Protein AF-A0AAW9AR99-F1 (afdb_monomer)

Solvent-accessible surface area (backbone atoms only — not comparable to full-atom values): 15671 Å² total; per-residue (Å²): 136,77,63,41,46,36,39,40,38,34,61,53,93,66,28,37,39,38,30,36,43,38,35,28,62,85,62,73,34,47,77,53,33,32,24,46,31,40,33,37,58,75,54,98,53,32,35,39,38,37,35,43,69,58,76,42,92,68,58,29,95,82,70,51,66,61,65,88,49,42,60,57,55,51,84,80,48,82,61,69,51,81,47,88,72,93,52,72,46,46,49,43,29,47,28,42,28,25,47,48,64,45,44,90,92,55,50,78,85,60,44,27,41,24,38,34,39,31,49,29,60,49,87,64,44,72,65,87,74,69,64,64,48,39,31,38,50,79,44,66,49,81,52,97,61,33,38,41,33,36,25,35,54,53,80,48,70,69,50,49,51,51,52,57,69,51,64,94,54,62,62,55,50,63,52,45,65,45,76,46,67,49,97,88,62,54,62,41,55,46,80,67,64,60,39,71,70,56,37,52,50,51,47,48,52,52,51,35,23,38,75,70,69,43,70,53,70,68,56,49,51,56,40,56,78,44,44,94,82,42,82,88,81,82,52,65,69,60,36,52,49,43,32,51,44,47,70,78,38,70,66,64,62,46,52,65,71,23,45,62,54,63,67,56,50,47,52,53,53,54,53,51,51,53,52,53,50,65,76,75,107

Sequence (281 aa):
MTPKLELVIRKIHSNLVITGVMVTDSFKAGDFMGFQLIGNKLDEDTIAVFIDKQEIEIRDPYNQQFKDQCLSELPMNDIWRKFESTESKEFGGVAIGRDNLLFADESPEQVSRTAIISVIDLNELTFDFEHHCAFRSVAVEEVENMYVFILKKDTSDETLELLGTLMGDSIKSFYSKPFWTRDNGEKYRLKTVNHREIDALYKLQISEIAQFGELTKETEEAVTAKSRWLKLNKDESYRAFLSDMMKRCPFYLDAFDRILTPEESKLIDEHTKAIIEEMHG

Structure (mmCIF, N/CA/C/O backbone):
data_AF-A0AAW9AR99-F1
#
_entry.id   AF-A0AAW9AR99-F1
#
loop_
_atom_site.group_PDB
_atom_site.id
_atom_site.type_symbol
_atom_site.label_atom_id
_atom_site.label_alt_id
_atom_site.label_comp_id
_atom_site.label_asym_id
_atom_site.label_entity_id
_atom_site.label_seq_id
_atom_site.pdbx_PDB_ins_code
_atom_site.Cartn_x
_atom_site.Cartn_y
_atom_site.Cartn_z
_atom_site.occupancy
_atom_site.B_iso_or_equiv
_atom_site.auth_seq_id
_atom_site.auth_comp_id
_atom_site.auth_asym_id
_atom_site.auth_atom_id
_atom_site.pdbx_PDB_model_num
ATOM 1 N N . MET A 1 1 ? -14.642 15.009 -1.355 1.00 79.50 1 MET A N 1
ATOM 2 C CA . MET A 1 1 ? -14.311 13.576 -1.224 1.00 79.50 1 MET A CA 1
ATOM 3 C C . MET A 1 1 ? -14.843 13.122 0.123 1.00 79.50 1 MET A C 1
ATOM 5 O O . MET A 1 1 ? -14.970 13.960 1.007 1.00 79.50 1 MET A O 1
ATOM 9 N N . THR A 1 2 ? -15.221 11.857 0.275 1.00 83.81 2 THR A N 1
ATOM 10 C CA . THR A 1 2 ? -15.556 11.308 1.598 1.00 83.81 2 THR A CA 1
ATOM 11 C C . THR A 1 2 ? -14.360 10.484 2.055 1.00 83.81 2 THR A C 1
ATOM 13 O O . THR A 1 2 ? -13.981 9.579 1.312 1.00 83.81 2 THR A O 1
ATOM 16 N N . PRO A 1 3 ? -13.751 10.778 3.221 1.00 91.88 3 PRO A N 1
ATOM 17 C CA . PRO A 1 3 ? -12.617 10.008 3.698 1.00 91.88 3 PRO A CA 1
ATOM 18 C C . PRO A 1 3 ? -12.926 8.515 3.746 1.00 91.88 3 PRO A C 1
ATOM 20 O O . PRO A 1 3 ? -14.044 8.091 4.052 1.00 91.88 3 PRO A O 1
ATOM 23 N N . LYS A 1 4 ? -11.921 7.707 3.441 1.00 94.81 4 LYS A N 1
ATOM 24 C CA . LYS A 1 4 ? -12.083 6.277 3.233 1.00 94.81 4 LYS A CA 1
ATOM 25 C C . LYS A 1 4 ? -10.945 5.514 3.873 1.00 94.81 4 LYS A C 1
ATOM 27 O O . LYS A 1 4 ? -9.797 5.944 3.801 1.00 94.81 4 LYS A O 1
ATOM 32 N N . LEU A 1 5 ? -11.261 4.357 4.436 1.00 95.75 5 LEU A N 1
ATOM 33 C CA . LEU A 1 5 ? -10.271 3.445 4.980 1.00 95.75 5 LEU A CA 1
ATOM 34 C C . LEU A 1 5 ? -10.570 2.026 4.515 1.00 95.75 5 LEU A C 1
ATOM 36 O O . LEU A 1 5 ? -11.684 1.518 4.652 1.00 95.75 5 LEU A O 1
ATOM 40 N N . GLU A 1 6 ? -9.554 1.376 3.975 1.00 95.38 6 GLU A N 1
ATOM 41 C CA . GLU A 1 6 ? -9.612 -0.028 3.604 1.00 95.38 6 GLU A CA 1
ATOM 42 C C . GLU A 1 6 ? -8.426 -0.760 4.210 1.00 95.38 6 GLU A C 1
ATOM 44 O O . GLU A 1 6 ? -7.288 -0.301 4.094 1.00 95.38 6 GLU A O 1
ATOM 49 N N . LEU A 1 7 ? -8.695 -1.897 4.845 1.00 94.44 7 LEU A N 1
ATOM 50 C CA . LEU A 1 7 ? -7.708 -2.674 5.581 1.00 94.44 7 LEU A CA 1
ATOM 51 C C . LEU A 1 7 ? -7.671 -4.112 5.078 1.00 94.44 7 LEU A C 1
ATOM 53 O O . LEU A 1 7 ? -8.703 -4.715 4.789 1.00 94.44 7 LEU A O 1
ATOM 57 N N . VAL A 1 8 ? -6.478 -4.685 5.068 1.00 92.06 8 VAL A N 1
ATOM 58 C CA . VAL A 1 8 ? -6.245 -6.122 5.016 1.00 92.06 8 VAL A CA 1
ATOM 59 C C . VAL A 1 8 ? -5.535 -6.507 6.304 1.00 92.06 8 VAL A C 1
ATOM 61 O O . VAL A 1 8 ? -4.528 -5.918 6.691 1.00 92.06 8 VAL A O 1
ATOM 64 N N . ILE A 1 9 ? -6.091 -7.494 6.989 1.00 91.00 9 ILE A N 1
ATOM 65 C CA . ILE A 1 9 ? -5.602 -7.990 8.266 1.00 91.00 9 ILE A CA 1
ATOM 66 C C . ILE A 1 9 ? -5.139 -9.425 8.064 1.00 91.00 9 ILE A C 1
ATOM 68 O O . ILE A 1 9 ? -5.853 -10.232 7.462 1.00 91.00 9 ILE A O 1
ATOM 72 N N . ARG A 1 10 ? -3.959 -9.761 8.588 1.00 88.62 10 ARG A N 1
ATOM 73 C CA . ARG A 1 10 ? -3.450 -11.133 8.584 1.00 88.62 10 ARG A CA 1
ATOM 74 C C . ARG A 1 10 ? -2.745 -11.481 9.882 1.00 88.62 10 ARG A C 1
ATOM 76 O O . ARG A 1 10 ? -1.933 -10.708 10.384 1.00 88.62 10 ARG A O 1
ATOM 83 N N . LYS A 1 11 ? -2.953 -12.707 10.354 1.00 88.56 11 LYS A N 1
ATOM 84 C CA . LYS A 1 11 ? -2.129 -13.292 11.416 1.00 88.56 11 LYS A CA 1
ATOM 85 C C . LYS A 1 11 ? -0.817 -13.849 10.864 1.00 88.56 11 LYS A C 1
ATOM 87 O O . LYS A 1 11 ? -0.813 -14.691 9.963 1.00 88.56 11 LYS A O 1
ATOM 92 N N . ILE A 1 12 ? 0.300 -13.418 11.434 1.00 85.88 12 ILE A N 1
ATOM 93 C CA . ILE A 1 12 ? 1.645 -13.904 11.126 1.00 85.88 12 ILE A CA 1
ATOM 94 C C . ILE A 1 12 ? 2.351 -14.215 12.446 1.00 85.88 12 ILE A C 1
ATOM 96 O O . ILE A 1 12 ? 2.661 -13.309 13.212 1.00 85.88 1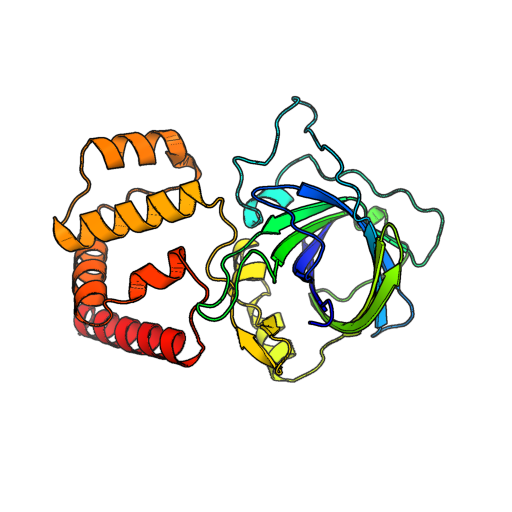2 ILE A O 1
ATOM 100 N N . HIS A 1 13 ? 2.648 -15.493 12.694 1.00 86.00 13 HIS A N 1
ATOM 101 C CA . HIS A 1 13 ? 3.210 -15.956 13.970 1.00 86.00 13 HIS A CA 1
ATOM 102 C C . HIS A 1 13 ? 2.360 -15.479 15.164 1.00 86.00 13 HIS A C 1
ATOM 104 O O . HIS A 1 13 ? 1.168 -15.775 15.210 1.00 86.00 13 HIS A O 1
ATOM 110 N N . SER A 1 14 ? 2.959 -14.752 16.110 1.00 87.69 14 SER A N 1
ATOM 111 C CA . SER A 1 14 ? 2.302 -14.152 17.274 1.00 87.69 14 SER A CA 1
ATOM 112 C C . SER A 1 14 ? 1.723 -12.764 17.003 1.00 87.69 14 SER A C 1
ATOM 114 O O . SER A 1 14 ? 1.307 -12.110 17.946 1.00 87.69 14 SER A O 1
ATOM 116 N N . ASN A 1 15 ? 1.704 -12.294 15.754 1.00 89.25 15 ASN A N 1
ATOM 117 C CA . ASN A 1 15 ? 1.328 -10.923 15.428 1.00 89.25 15 ASN A CA 1
ATOM 118 C C . ASN A 1 15 ? 0.106 -10.873 14.506 1.00 89.25 15 ASN A C 1
ATOM 120 O O . ASN A 1 15 ? -0.056 -11.697 13.602 1.00 89.25 15 ASN A O 1
ATOM 124 N N . LEU A 1 16 ? -0.722 -9.854 14.691 1.00 90.50 16 LEU A N 1
ATOM 125 C CA . LEU A 1 16 ? -1.703 -9.387 13.727 1.00 90.50 16 LEU A CA 1
ATOM 126 C C . LEU A 1 16 ? -1.079 -8.233 12.938 1.00 90.50 16 LEU A C 1
ATOM 128 O O . LEU A 1 16 ? -0.750 -7.194 13.505 1.00 90.50 16 LEU A O 1
ATOM 132 N N . VAL A 1 17 ? -0.903 -8.413 11.634 1.00 91.06 17 VAL A N 1
ATOM 133 C CA . VAL A 1 17 ? -0.422 -7.361 10.736 1.00 91.06 17 VAL A CA 1
ATOM 134 C C . VAL A 1 17 ? -1.620 -6.743 10.035 1.00 91.06 17 VAL A C 1
ATOM 136 O O . VAL A 1 17 ? -2.382 -7.444 9.366 1.00 91.06 17 VAL A O 1
ATOM 139 N N . ILE A 1 18 ? -1.763 -5.431 10.182 1.00 92.38 18 ILE A N 1
ATOM 140 C CA . ILE A 1 18 ? -2.768 -4.618 9.508 1.00 92.38 18 ILE A CA 1
ATOM 141 C C . ILE A 1 18 ? -2.052 -3.802 8.441 1.00 92.38 18 ILE A C 1
ATOM 143 O O . ILE A 1 18 ? -1.142 -3.030 8.741 1.00 92.38 18 ILE A O 1
ATOM 147 N N . THR A 1 19 ? -2.470 -3.968 7.195 1.00 92.44 19 THR A N 1
ATOM 148 C CA . THR A 1 19 ? -2.057 -3.128 6.072 1.00 92.44 19 THR A CA 1
ATOM 149 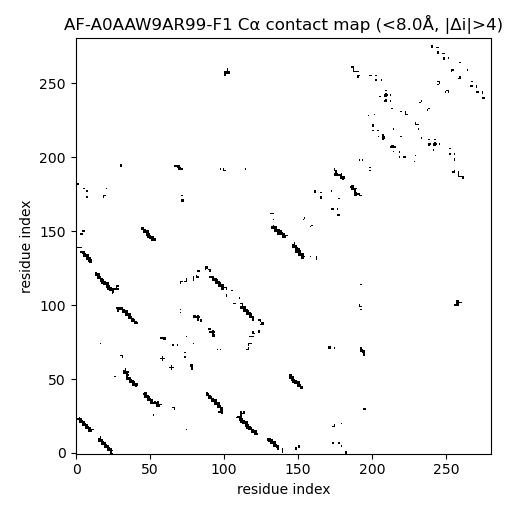C C . THR A 1 19 ? -3.281 -2.431 5.515 1.00 92.44 19 THR A C 1
ATOM 151 O O . THR A 1 19 ? -4.391 -2.954 5.597 1.00 92.44 19 THR A O 1
ATOM 154 N N . GLY A 1 20 ? -3.126 -1.243 4.951 1.00 92.75 20 GLY A N 1
ATOM 155 C CA . GLY A 1 20 ? -4.286 -0.549 4.416 1.00 92.75 20 GLY A CA 1
ATOM 156 C C . GLY A 1 20 ? -3.965 0.691 3.619 1.00 92.75 20 GLY A C 1
ATOM 157 O O . GLY A 1 20 ? -2.807 1.093 3.484 1.00 92.75 20 GLY A O 1
ATOM 158 N N . VAL A 1 21 ? -5.030 1.302 3.115 1.00 93.81 21 VAL A N 1
ATOM 159 C CA . VAL A 1 21 ? -4.993 2.608 2.468 1.00 93.81 21 VAL A CA 1
ATOM 160 C C . VAL A 1 21 ? -6.068 3.483 3.082 1.00 93.81 21 VAL A C 1
ATOM 162 O O . VAL A 1 21 ? -7.248 3.127 3.088 1.00 93.81 21 VAL A O 1
ATOM 165 N N . MET A 1 22 ? -5.639 4.635 3.582 1.00 94.19 22 MET A N 1
ATOM 166 C CA . MET A 1 22 ? -6.507 5.715 4.009 1.00 94.19 22 MET A CA 1
ATOM 167 C C . MET A 1 22 ? -6.480 6.815 2.951 1.00 94.19 22 MET A C 1
ATOM 169 O O . MET A 1 22 ? -5.410 7.265 2.540 1.00 94.19 22 MET A O 1
ATOM 173 N N . VAL A 1 23 ? -7.653 7.238 2.498 1.00 93.62 23 VAL A N 1
ATOM 174 C CA . VAL A 1 23 ? -7.812 8.324 1.532 1.00 93.62 23 VAL A CA 1
ATOM 175 C C . VAL A 1 23 ? -8.549 9.457 2.222 1.00 93.62 23 VAL A C 1
ATOM 177 O O . VAL A 1 23 ? -9.639 9.237 2.742 1.00 93.62 23 VAL A O 1
ATOM 180 N N . THR A 1 24 ? -7.958 10.646 2.270 1.00 91.38 24 THR A N 1
ATOM 181 C CA . THR A 1 24 ? -8.556 11.817 2.929 1.00 91.38 24 THR A CA 1
ATOM 182 C C . THR A 1 24 ? -8.242 13.092 2.151 1.00 91.38 24 THR A C 1
ATOM 184 O O . THR A 1 24 ? -7.360 13.095 1.292 1.00 91.38 24 THR A O 1
ATOM 187 N N . ASP A 1 25 ? -8.935 14.183 2.460 1.00 85.00 25 ASP A N 1
ATOM 188 C CA . ASP A 1 25 ? -8.649 15.524 1.941 1.00 85.00 25 ASP A CA 1
ATOM 189 C C . ASP A 1 25 ? -7.885 16.415 2.942 1.00 85.00 25 ASP A C 1
ATOM 191 O O . ASP A 1 25 ? -7.230 17.374 2.525 1.00 85.00 25 ASP A O 1
ATOM 195 N N . SER A 1 26 ? -7.908 16.096 4.243 1.00 78.88 26 SER A N 1
ATOM 196 C CA . SER A 1 26 ? -7.313 16.939 5.295 1.00 78.88 26 SER A CA 1
ATOM 197 C C . SER A 1 26 ? -6.110 16.331 6.032 1.00 78.88 26 SER A C 1
ATOM 199 O O . SER A 1 26 ? -5.324 17.078 6.617 1.00 78.88 26 SER A O 1
ATOM 201 N N . PHE A 1 27 ? -5.905 15.010 5.984 1.00 83.69 27 PHE A N 1
ATOM 202 C CA . PHE A 1 27 ? -4.787 14.331 6.650 1.00 83.69 27 PHE A CA 1
ATOM 203 C C . PHE A 1 27 ? -3.732 13.892 5.635 1.00 83.69 27 PHE A C 1
ATOM 205 O O . PHE A 1 27 ? -4.037 13.138 4.716 1.00 83.69 27 PHE A O 1
ATOM 212 N N . LYS A 1 28 ? -2.484 14.347 5.806 1.00 82.25 28 LYS A N 1
ATOM 213 C CA . LYS A 1 28 ? -1.360 14.015 4.916 1.00 82.25 28 LYS A CA 1
ATOM 214 C C . LYS A 1 28 ? -0.212 13.445 5.732 1.00 82.25 28 LYS A C 1
ATOM 216 O O . LYS A 1 28 ? 0.360 14.162 6.549 1.00 82.25 28 LYS A O 1
ATOM 221 N N . ALA A 1 29 ? 0.130 12.181 5.497 1.00 75.56 29 ALA A N 1
ATOM 222 C CA . ALA A 1 29 ? 1.223 11.524 6.211 1.00 75.56 29 ALA A CA 1
ATOM 223 C C . ALA A 1 29 ? 2.613 11.964 5.716 1.00 75.56 29 ALA A C 1
ATOM 225 O O . ALA A 1 29 ? 3.614 11.689 6.374 1.00 75.56 29 ALA A O 1
ATOM 226 N N . GLY A 1 30 ? 2.702 12.611 4.547 1.00 79.12 30 GLY A N 1
ATOM 227 C CA . GLY A 1 30 ? 3.978 12.942 3.920 1.00 79.12 30 GLY A CA 1
ATOM 228 C C . GLY A 1 30 ? 4.821 11.693 3.653 1.00 79.12 30 GLY A C 1
ATOM 229 O O . GLY A 1 30 ? 4.300 10.610 3.387 1.00 79.12 30 GLY A O 1
ATOM 230 N N . ASP A 1 31 ? 6.143 11.826 3.744 1.00 68.50 31 ASP A N 1
ATOM 231 C CA . ASP A 1 31 ? 7.062 10.703 3.518 1.00 68.50 31 ASP A CA 1
ATOM 232 C C . ASP A 1 31 ? 7.096 9.696 4.682 1.00 68.50 31 ASP A C 1
ATOM 234 O O . ASP A 1 31 ? 7.604 8.580 4.514 1.00 68.50 31 ASP A O 1
ATOM 238 N N . PHE A 1 32 ? 6.559 10.063 5.851 1.00 79.56 32 PHE A N 1
ATOM 239 C CA . PHE A 1 32 ? 6.416 9.197 7.019 1.00 79.56 32 PHE A CA 1
ATOM 240 C C . PHE A 1 32 ? 5.652 9.912 8.144 1.00 79.56 32 PHE A C 1
ATOM 242 O O . PHE A 1 32 ? 6.006 11.037 8.489 1.00 79.56 32 PHE A O 1
ATOM 249 N N . MET A 1 33 ? 4.710 9.216 8.785 1.00 82.00 33 MET A N 1
ATOM 250 C CA . MET A 1 33 ? 4.041 9.691 10.000 1.00 82.00 33 MET A CA 1
ATOM 251 C C . MET A 1 33 ? 3.602 8.519 10.880 1.00 82.00 33 MET A C 1
ATOM 253 O O . MET A 1 33 ? 2.988 7.573 10.388 1.00 82.00 33 MET A O 1
ATOM 257 N N . GLY A 1 34 ? 3.894 8.573 12.179 1.00 88.06 34 GLY A N 1
ATOM 258 C CA . GLY A 1 34 ? 3.274 7.681 13.158 1.00 88.06 34 GLY A CA 1
ATOM 259 C C . GLY A 1 34 ? 1.980 8.294 13.683 1.00 88.06 34 GLY A C 1
ATOM 260 O O . GLY A 1 34 ? 1.933 9.496 13.917 1.00 88.06 34 GLY A O 1
ATOM 261 N N . PHE A 1 35 ? 0.942 7.495 13.899 1.00 90.44 35 PHE A N 1
ATOM 262 C CA . PHE A 1 35 ? -0.304 7.945 14.531 1.00 90.44 35 PHE A CA 1
ATOM 263 C C . PHE A 1 35 ? -0.970 6.804 15.293 1.00 90.44 35 PHE A C 1
ATOM 265 O O . PHE A 1 35 ? -0.752 5.620 15.015 1.00 90.44 35 PHE A O 1
ATOM 272 N N . GLN A 1 36 ? -1.787 7.157 16.279 1.00 91.56 36 GLN A N 1
ATOM 273 C CA . GLN A 1 36 ? -2.521 6.163 17.047 1.00 91.56 36 GLN A CA 1
ATOM 274 C C . GLN A 1 36 ? -3.642 5.570 16.183 1.00 91.56 36 GLN A C 1
ATOM 276 O O . GLN A 1 36 ? -4.452 6.299 15.606 1.00 91.56 36 GLN A O 1
ATOM 281 N N . LEU A 1 37 ? -3.697 4.238 16.126 1.00 93.00 37 LEU A N 1
ATOM 282 C CA . LEU A 1 37 ? -4.799 3.486 15.539 1.00 93.00 37 LEU A CA 1
ATOM 283 C C . LEU A 1 37 ? -5.411 2.621 16.633 1.00 93.00 37 LEU A C 1
ATOM 285 O O . LEU A 1 37 ? -4.731 1.786 17.228 1.00 93.00 37 LEU A O 1
ATOM 289 N N . ILE A 1 38 ? -6.697 2.815 16.891 1.00 93.56 38 ILE A N 1
ATOM 290 C CA . ILE A 1 38 ? -7.468 1.996 17.826 1.00 93.56 38 ILE A CA 1
ATOM 291 C C . ILE A 1 38 ? -8.617 1.393 17.040 1.00 93.56 38 ILE A C 1
ATOM 293 O O . ILE A 1 38 ? -9.310 2.084 16.311 1.00 93.56 38 ILE A O 1
ATOM 297 N N . GLY A 1 39 ? -8.814 0.096 17.151 1.00 93.88 39 GLY A N 1
ATOM 298 C CA . GLY A 1 39 ? -9.937 -0.617 16.589 1.00 93.88 39 GLY A CA 1
ATOM 299 C C . GLY A 1 39 ? -10.818 -1.199 17.686 1.00 93.88 39 GLY A C 1
ATOM 300 O O . GLY A 1 39 ? -10.339 -1.569 18.753 1.00 93.88 39 GLY A O 1
ATOM 301 N N . ASN A 1 40 ? -12.112 -1.306 17.415 1.00 94.38 40 ASN A N 1
ATOM 302 C CA . ASN A 1 40 ? -13.083 -1.951 18.286 1.00 94.38 40 ASN A CA 1
ATOM 303 C C . ASN A 1 40 ? -13.920 -2.939 17.468 1.00 94.38 40 ASN A C 1
ATOM 305 O O . ASN A 1 40 ? -14.511 -2.567 16.448 1.00 94.38 40 ASN A O 1
ATOM 309 N N . LYS A 1 41 ? -13.958 -4.205 17.890 1.00 92.94 41 LYS A N 1
ATOM 310 C CA . LYS A 1 41 ? -14.787 -5.229 17.250 1.00 92.94 41 LYS A CA 1
ATOM 311 C C . LYS A 1 41 ? -16.242 -5.058 17.682 1.00 92.94 41 LYS A C 1
ATOM 313 O O . LYS A 1 41 ? -16.600 -5.338 18.826 1.00 92.94 41 LYS A O 1
ATOM 318 N N . LEU A 1 42 ? -17.091 -4.626 16.751 1.00 93.88 42 LEU A N 1
ATOM 319 C CA . LEU A 1 42 ? -18.513 -4.410 17.019 1.00 93.88 42 LEU A CA 1
ATOM 320 C C . LEU A 1 42 ? -19.289 -5.732 16.948 1.00 93.88 42 LEU A C 1
ATOM 322 O O . LEU A 1 42 ? -20.074 -6.035 17.849 1.00 93.88 42 LEU A O 1
ATOM 326 N N . ASP A 1 43 ? -19.011 -6.533 15.918 1.00 92.00 43 ASP A N 1
ATOM 327 C CA . ASP A 1 43 ? -19.545 -7.883 15.702 1.00 92.00 43 ASP A CA 1
ATOM 328 C C . ASP A 1 43 ? -18.550 -8.747 14.890 1.00 92.00 43 ASP A C 1
ATOM 330 O O . ASP A 1 43 ? -17.365 -8.418 14.810 1.00 92.00 43 ASP A O 1
ATOM 334 N N . GLU A 1 44 ? -18.974 -9.901 14.362 1.00 88.00 44 GLU A N 1
ATOM 335 C CA . GLU A 1 44 ? -18.094 -10.802 13.594 1.00 88.00 44 GLU A CA 1
ATOM 336 C C . GLU A 1 44 ? -17.581 -10.178 12.289 1.00 88.00 44 GLU A C 1
ATOM 338 O O . GLU A 1 44 ? -16.428 -10.411 11.922 1.00 88.00 44 GLU A O 1
ATOM 343 N N . ASP A 1 45 ? -18.396 -9.341 11.645 1.00 93.69 45 ASP A N 1
ATOM 344 C CA . ASP A 1 45 ? -18.135 -8.788 10.316 1.00 93.69 45 ASP A CA 1
ATOM 345 C C . ASP A 1 45 ? -17.891 -7.273 10.333 1.00 93.69 45 ASP A C 1
ATOM 347 O O . ASP A 1 45 ? -17.611 -6.684 9.290 1.00 93.69 45 ASP A O 1
ATOM 351 N N . THR A 1 46 ? -17.977 -6.618 11.490 1.00 96.00 46 THR A N 1
ATOM 352 C CA . THR A 1 46 ? -17.911 -5.158 11.599 1.00 96.00 46 THR A CA 1
ATOM 353 C C . THR A 1 46 ? -16.920 -4.715 12.666 1.00 96.00 46 THR A C 1
ATOM 355 O O . THR A 1 46 ? -16.964 -5.153 13.820 1.00 96.00 46 THR A O 1
ATOM 358 N N . ILE A 1 47 ? -16.059 -3.768 12.292 1.00 96.62 47 ILE A N 1
ATOM 359 C CA . ILE A 1 47 ? -15.122 -3.098 13.196 1.00 96.62 47 ILE A CA 1
ATOM 360 C C . ILE A 1 47 ? -15.284 -1.579 13.096 1.00 96.62 47 ILE A C 1
ATOM 362 O O . ILE A 1 47 ? -15.551 -1.040 12.022 1.00 96.62 47 ILE A O 1
ATOM 366 N N . ALA A 1 48 ? -15.103 -0.884 14.214 1.00 96.94 48 ALA A N 1
ATOM 367 C CA . ALA A 1 48 ? -14.850 0.552 14.228 1.00 96.94 48 ALA A CA 1
ATOM 368 C C . ALA A 1 48 ? -13.339 0.775 14.311 1.00 96.94 48 ALA A C 1
ATOM 370 O O . ALA A 1 48 ? -12.674 0.094 15.084 1.00 96.94 48 ALA A O 1
ATOM 371 N N . VAL A 1 49 ? -12.795 1.704 13.532 1.00 96.88 49 VAL A N 1
ATOM 372 C CA . VAL A 1 49 ? -11.380 2.079 13.564 1.00 96.88 49 VAL A CA 1
ATOM 373 C C . VAL A 1 49 ? -11.267 3.583 13.751 1.00 96.88 49 VAL A C 1
ATOM 375 O O . VAL A 1 49 ? -11.768 4.368 12.951 1.00 96.88 49 VAL A O 1
ATOM 378 N N . PHE A 1 50 ? -10.592 3.959 14.822 1.00 95.19 50 PHE A N 1
ATOM 379 C CA . PHE A 1 50 ? -10.296 5.307 15.257 1.00 95.19 50 PHE A CA 1
ATOM 380 C C . PHE A 1 50 ? -8.853 5.621 14.869 1.00 95.19 50 PHE A C 1
ATOM 382 O O . PHE A 1 50 ? -7.933 4.891 15.250 1.00 95.19 50 PHE A O 1
ATOM 389 N N . ILE A 1 51 ? -8.660 6.690 14.103 1.00 93.62 51 ILE A N 1
ATOM 390 C CA . ILE A 1 51 ? -7.339 7.185 13.714 1.00 93.62 51 ILE A CA 1
ATOM 391 C C . ILE A 1 51 ? -7.185 8.595 14.258 1.00 93.62 51 ILE A C 1
ATOM 393 O O . ILE A 1 51 ? -7.910 9.504 13.847 1.00 93.62 51 ILE A O 1
ATOM 397 N N . ASP A 1 52 ? -6.246 8.759 15.182 1.00 91.25 52 ASP A N 1
ATOM 398 C CA . ASP A 1 52 ? -5.862 10.072 15.685 1.00 91.25 52 ASP A CA 1
ATOM 399 C C . ASP A 1 52 ? -5.124 10.843 14.581 1.00 91.25 52 ASP A C 1
ATOM 401 O O . ASP A 1 52 ? -4.237 10.302 13.917 1.00 91.25 52 ASP A O 1
ATOM 405 N N . LYS A 1 53 ? -5.508 12.103 14.358 1.00 87.38 53 LYS A N 1
ATOM 406 C CA . LYS A 1 53 ? -4.836 12.982 13.390 1.00 87.38 53 LYS A CA 1
ATOM 407 C C . LYS A 1 53 ? -3.514 13.521 13.942 1.00 87.38 53 LYS A C 1
ATOM 409 O O . LYS A 1 53 ? -2.722 14.067 13.175 1.00 87.38 53 LYS A O 1
ATOM 414 N N . GLN A 1 54 ? -3.280 13.411 15.250 1.00 87.94 54 GLN A N 1
ATOM 415 C CA . GLN A 1 54 ? -2.049 13.841 15.888 1.00 87.94 54 GLN A CA 1
ATOM 416 C C . GLN A 1 54 ? -0.899 12.891 15.545 1.00 87.94 54 GLN A C 1
ATOM 418 O O . GLN A 1 54 ? -0.907 11.703 15.874 1.00 87.94 54 GLN A O 1
ATOM 423 N N . GLU A 1 55 ? 0.138 13.459 14.935 1.00 87.62 55 GLU A N 1
ATOM 424 C CA . GLU A 1 55 ? 1.385 12.752 14.693 1.00 87.62 55 GLU A CA 1
ATOM 425 C C . GLU A 1 55 ? 2.078 12.389 16.013 1.00 87.62 55 GLU A C 1
ATOM 427 O O . GLU A 1 55 ? 2.225 13.207 16.929 1.00 87.62 55 GLU A O 1
ATOM 432 N N . ILE A 1 56 ? 2.563 11.153 16.072 1.00 86.69 56 ILE A N 1
ATOM 433 C CA . ILE A 1 56 ? 3.441 10.656 17.117 1.00 86.69 56 ILE A CA 1
ATOM 434 C C . ILE A 1 56 ? 4.792 10.281 16.526 1.00 86.69 56 ILE A C 1
ATOM 436 O O . ILE A 1 56 ? 4.914 9.536 15.553 1.00 86.69 56 ILE A O 1
ATOM 440 N N . GLU A 1 57 ? 5.842 10.761 17.177 1.00 84.06 57 GLU A N 1
ATOM 441 C CA . GLU A 1 57 ? 7.190 10.334 16.856 1.00 84.06 57 GLU A CA 1
ATOM 442 C C . GLU A 1 57 ? 7.461 8.958 17.477 1.00 84.06 57 GLU A C 1
ATOM 444 O O . GLU A 1 57 ? 7.247 8.733 18.677 1.00 84.06 57 GLU A O 1
ATOM 449 N N . ILE A 1 58 ? 7.970 8.029 16.667 1.00 78.06 58 ILE A N 1
ATOM 450 C CA . ILE A 1 58 ? 8.368 6.697 17.125 1.00 78.06 58 ILE A CA 1
ATOM 451 C C . ILE A 1 58 ? 9.824 6.447 16.785 1.00 78.06 58 ILE A C 1
ATOM 453 O O . ILE A 1 58 ? 10.287 6.741 15.681 1.00 78.06 58 ILE A O 1
ATOM 457 N N . ARG A 1 59 ? 10.535 5.894 17.764 1.00 78.75 59 ARG A N 1
ATOM 458 C CA . ARG A 1 59 ? 11.953 5.569 17.688 1.00 78.75 59 ARG A CA 1
ATOM 459 C C . ARG A 1 59 ? 12.211 4.215 18.313 1.00 78.75 59 ARG A C 1
ATOM 461 O O . ARG A 1 59 ? 11.564 3.874 19.306 1.00 78.75 59 ARG A O 1
ATOM 468 N N . ASP A 1 60 ? 13.076 3.435 17.681 1.00 75.81 60 ASP A N 1
ATOM 469 C CA . ASP A 1 60 ? 13.378 2.092 18.166 1.00 75.81 60 ASP A CA 1
ATOM 470 C C . ASP A 1 60 ? 14.202 2.207 19.468 1.00 75.81 60 ASP A C 1
ATOM 472 O O . ASP A 1 60 ? 14.617 3.312 19.851 1.00 75.81 60 ASP A O 1
ATOM 476 N N . PRO A 1 61 ? 14.483 1.099 20.176 1.00 76.56 61 PRO A N 1
ATOM 477 C CA . PRO A 1 61 ? 15.346 1.129 21.359 1.00 76.56 61 PRO A CA 1
ATOM 478 C C . PRO A 1 61 ? 16.754 1.710 21.114 1.00 76.56 61 PRO A C 1
ATOM 480 O O . PRO A 1 61 ? 17.458 2.035 22.070 1.00 76.56 61 PRO A O 1
ATOM 483 N N . TYR A 1 62 ? 17.165 1.864 19.851 1.00 80.12 62 TYR A N 1
ATOM 484 C CA . TYR A 1 62 ? 18.438 2.430 19.406 1.00 80.12 62 TYR A CA 1
ATOM 485 C C . TYR A 1 62 ? 18.307 3.858 18.844 1.00 80.12 62 TYR A C 1
ATOM 487 O O . TYR A 1 62 ? 19.261 4.374 18.257 1.00 80.12 62 TYR A O 1
ATOM 495 N N . ASN A 1 63 ? 17.162 4.519 19.051 1.00 75.25 63 ASN A N 1
ATOM 496 C CA . ASN A 1 63 ? 16.861 5.885 18.619 1.00 75.25 63 ASN A CA 1
ATOM 497 C C . ASN A 1 63 ? 16.760 6.089 17.086 1.00 75.25 63 ASN A C 1
ATOM 499 O O . ASN A 1 63 ? 16.788 7.235 16.619 1.00 75.25 63 ASN A O 1
ATOM 503 N N . GLN A 1 64 ? 16.631 5.014 16.302 1.00 74.38 64 GLN A N 1
ATOM 504 C CA . GLN A 1 64 ? 16.474 5.059 14.844 1.00 74.38 64 GLN A CA 1
ATOM 505 C C . GLN A 1 64 ? 15.035 5.409 14.438 1.00 74.38 64 GLN A C 1
ATOM 507 O O . GLN A 1 64 ? 14.076 5.091 15.141 1.00 74.38 64 GLN A O 1
ATOM 512 N N . GLN A 1 65 ? 14.900 6.070 13.284 1.00 74.56 65 GLN A N 1
ATOM 513 C CA . GLN A 1 65 ? 13.629 6.475 12.670 1.00 74.56 65 GLN A CA 1
ATOM 514 C C . GLN A 1 65 ? 13.368 5.668 11.382 1.00 74.56 65 GLN A C 1
ATOM 516 O O . GLN A 1 65 ? 14.305 5.231 10.719 1.00 74.56 65 GLN A O 1
ATOM 521 N N . PHE A 1 66 ? 12.102 5.528 10.976 1.00 73.75 66 PHE A N 1
ATOM 522 C CA . PHE A 1 66 ? 11.693 4.719 9.805 1.00 73.75 66 PHE A CA 1
ATOM 523 C C . PHE A 1 66 ? 11.588 5.427 8.482 1.00 73.75 66 PHE A C 1
ATOM 525 O O . PHE A 1 66 ? 11.250 4.793 7.483 1.00 73.75 66 PHE A O 1
ATOM 532 N N . LYS A 1 67 ? 11.845 6.726 8.456 1.00 74.25 67 LYS A N 1
ATOM 533 C CA . LYS A 1 67 ? 11.782 7.502 7.219 1.00 74.25 67 LYS A CA 1
ATOM 534 C C . LYS A 1 67 ? 12.592 6.864 6.080 1.00 74.25 67 LYS A C 1
ATOM 536 O O . LYS A 1 67 ? 12.172 6.922 4.933 1.00 74.25 67 LYS A O 1
ATOM 541 N N . ASP A 1 68 ? 13.664 6.145 6.420 1.00 68.12 68 ASP A N 1
ATOM 542 C CA . ASP A 1 68 ? 14.548 5.459 5.473 1.00 68.12 68 ASP A CA 1
ATOM 543 C C . ASP A 1 68 ? 14.115 4.026 5.102 1.00 68.12 68 ASP A C 1
ATOM 545 O O . ASP A 1 68 ? 14.810 3.360 4.335 1.00 68.12 68 ASP A O 1
ATOM 549 N N . GLN A 1 69 ? 13.003 3.523 5.648 1.00 76.69 69 GLN A N 1
ATOM 550 C CA . GLN A 1 69 ? 12.559 2.140 5.472 1.00 76.69 69 GLN A CA 1
ATOM 551 C C . GLN A 1 69 ? 11.302 2.011 4.602 1.00 76.69 69 GLN A C 1
ATOM 553 O O . GLN A 1 69 ? 10.463 2.914 4.517 1.00 76.69 69 GLN A O 1
ATOM 558 N N . CYS A 1 70 ? 11.159 0.862 3.941 1.00 80.88 70 CYS A N 1
ATOM 559 C CA . CYS A 1 70 ? 9.943 0.487 3.220 1.00 80.88 70 CYS A CA 1
ATOM 560 C C . CYS A 1 70 ? 8.848 0.040 4.199 1.00 80.88 70 CYS A C 1
ATOM 562 O O . CYS A 1 70 ? 9.133 -0.741 5.110 1.00 80.88 70 CYS A O 1
ATOM 564 N N . LEU A 1 71 ? 7.588 0.451 3.981 1.00 86.56 71 LEU A N 1
ATOM 565 C CA . LEU A 1 71 ? 6.482 0.033 4.855 1.00 86.56 71 LEU A CA 1
ATOM 566 C C . LEU A 1 71 ? 6.366 -1.494 4.954 1.00 86.56 71 LEU A C 1
ATOM 568 O O . LEU A 1 71 ? 6.059 -2.005 6.023 1.00 86.56 71 LEU A O 1
ATOM 572 N N . SER A 1 72 ? 6.661 -2.242 3.884 1.00 83.69 72 SER A N 1
ATOM 573 C CA . SER A 1 72 ? 6.561 -3.708 3.902 1.00 83.69 72 SER A CA 1
ATOM 574 C C . SER A 1 72 ? 7.622 -4.415 4.749 1.00 83.69 72 SER A C 1
ATOM 576 O O . SER A 1 72 ? 7.493 -5.610 4.995 1.00 83.69 72 SER A O 1
ATOM 578 N N . GLU A 1 73 ? 8.677 -3.719 5.164 1.00 82.06 73 GLU A N 1
ATOM 579 C CA . GLU A 1 73 ? 9.732 -4.288 6.013 1.00 82.06 73 GLU A CA 1
ATOM 580 C C . GLU A 1 73 ? 9.546 -3.930 7.487 1.00 82.06 73 GLU A C 1
ATOM 582 O O . GLU A 1 73 ? 10.002 -4.665 8.360 1.00 82.06 73 GLU A O 1
ATOM 587 N N . LEU A 1 74 ? 8.792 -2.862 7.775 1.00 84.25 74 LEU A N 1
ATOM 588 C CA . LEU A 1 74 ? 8.526 -2.406 9.138 1.00 84.25 74 LEU A CA 1
ATOM 589 C C . LEU A 1 74 ? 7.975 -3.475 10.092 1.00 84.25 74 LEU A C 1
ATOM 591 O O . LEU A 1 74 ? 8.344 -3.427 11.267 1.00 84.25 74 LEU A O 1
ATOM 595 N N . PRO A 1 75 ? 7.157 -4.463 9.670 1.00 86.00 75 PRO A N 1
ATOM 596 C CA . PRO A 1 75 ? 6.664 -5.475 10.600 1.00 86.00 75 PRO A CA 1
ATOM 597 C C . PRO A 1 75 ? 7.747 -6.379 11.181 1.00 86.00 75 PRO A C 1
ATOM 599 O O . PRO A 1 75 ? 7.484 -7.084 12.149 1.00 86.00 75 PRO A O 1
ATOM 602 N N . MET A 1 76 ? 8.941 -6.372 10.588 1.00 80.50 76 MET A N 1
ATOM 603 C CA . MET A 1 76 ? 10.084 -7.163 11.038 1.00 80.50 76 MET A CA 1
ATOM 604 C C . MET A 1 76 ? 10.978 -6.403 12.028 1.00 80.50 76 MET A C 1
ATOM 606 O O . MET A 1 76 ? 11.968 -6.964 12.490 1.00 80.50 76 MET A O 1
ATOM 610 N N . ASN A 1 77 ? 10.657 -5.143 12.340 1.00 77.75 77 ASN A N 1
ATOM 611 C CA . ASN A 1 77 ? 11.451 -4.301 13.230 1.00 77.75 77 ASN A CA 1
ATOM 612 C C . ASN A 1 77 ? 10.847 -4.190 14.632 1.00 77.75 77 ASN A C 1
ATOM 614 O O . ASN A 1 77 ? 9.627 -4.136 14.805 1.00 77.75 77 ASN A O 1
ATOM 618 N N . ASP A 1 78 ? 11.723 -4.007 15.617 1.00 75.25 78 ASP A N 1
ATOM 619 C CA . ASP A 1 78 ? 11.368 -3.823 17.025 1.00 75.25 78 ASP A CA 1
ATOM 620 C C . ASP A 1 78 ? 10.970 -2.369 17.334 1.00 75.25 78 ASP A C 1
ATOM 622 O O . ASP A 1 78 ? 11.684 -1.632 18.016 1.00 75.25 78 ASP A O 1
ATOM 626 N N . ILE A 1 79 ? 9.823 -1.934 16.813 1.00 73.69 79 ILE A N 1
ATOM 627 C CA . ILE A 1 79 ? 9.290 -0.580 17.065 1.00 73.69 79 ILE A CA 1
ATOM 628 C C . ILE A 1 79 ? 7.807 -0.499 17.399 1.00 73.69 79 ILE A C 1
ATOM 630 O O . ILE A 1 79 ? 7.278 0.533 17.821 1.00 73.69 79 ILE A O 1
ATOM 634 N N . TRP A 1 80 ? 7.100 -1.590 17.208 1.00 82.38 80 TRP A N 1
ATOM 635 C CA . TRP A 1 80 ? 5.684 -1.607 17.484 1.00 82.38 80 TRP A CA 1
ATOM 636 C C . TRP A 1 80 ? 5.482 -1.384 18.977 1.00 82.38 80 TRP A C 1
ATOM 638 O O . TRP A 1 80 ? 5.955 -2.157 19.812 1.00 82.38 80 TRP A O 1
ATOM 648 N N . ARG A 1 81 ? 4.851 -0.256 19.319 1.00 75.19 81 ARG A N 1
ATOM 649 C CA . ARG A 1 81 ? 4.469 0.000 20.701 1.00 75.19 81 ARG A CA 1
ATOM 650 C C . ARG A 1 81 ? 3.371 -0.986 21.048 1.00 75.19 81 ARG A C 1
ATOM 652 O O . ARG A 1 81 ? 2.391 -1.094 20.314 1.00 75.19 81 ARG A O 1
ATOM 659 N N . LYS A 1 82 ? 3.559 -1.660 22.177 1.00 72.94 82 LYS A N 1
ATOM 660 C CA . LYS A 1 82 ? 2.540 -2.498 22.797 1.00 72.94 82 LYS A CA 1
ATOM 661 C C . LYS A 1 82 ? 1.270 -1.692 23.018 1.00 72.94 82 LYS A C 1
ATOM 663 O O . LYS A 1 82 ? 1.344 -0.530 23.436 1.00 72.94 82 LYS A O 1
ATOM 668 N N . PHE A 1 83 ? 0.135 -2.290 22.695 1.00 79.62 83 PHE A N 1
ATOM 669 C CA . PHE A 1 83 ? -1.164 -1.683 22.896 1.00 79.62 83 PHE A CA 1
ATOM 670 C C . PHE A 1 83 ? -1.766 -2.227 24.180 1.00 79.62 83 PHE A C 1
ATOM 672 O O . PHE A 1 83 ? -2.148 -3.388 24.284 1.00 79.62 83 PHE A O 1
ATOM 679 N N . GLU A 1 84 ? -1.858 -1.359 25.177 1.00 75.12 84 GLU A N 1
ATOM 680 C CA . GLU A 1 84 ? -2.451 -1.703 26.458 1.00 75.12 84 GLU A CA 1
ATOM 681 C C . GLU A 1 84 ? -3.883 -1.166 26.493 1.00 75.12 84 GLU A C 1
ATOM 683 O O . GLU A 1 84 ? -4.098 0.039 26.624 1.00 75.12 84 GLU A O 1
ATOM 688 N N . SER A 1 85 ? -4.867 -2.059 26.382 1.00 77.44 85 SER A N 1
ATOM 689 C CA . SER A 1 85 ? -6.267 -1.740 26.666 1.00 77.44 85 SER A CA 1
ATOM 690 C C . SER A 1 85 ? -6.844 -2.712 27.687 1.00 77.44 85 SER A C 1
ATOM 692 O O . SER A 1 85 ? -6.540 -3.906 27.699 1.00 77.44 85 SER A O 1
ATOM 694 N N . THR A 1 86 ? -7.689 -2.185 28.570 1.00 74.38 86 THR A N 1
ATOM 695 C CA . THR A 1 86 ? -8.482 -2.981 29.512 1.00 74.38 86 THR A CA 1
ATOM 696 C C . THR A 1 86 ? -9.799 -3.466 28.903 1.00 74.38 86 THR A C 1
ATOM 698 O O . THR A 1 86 ? -10.494 -4.273 29.521 1.00 74.38 86 THR A O 1
ATOM 701 N N . GLU A 1 87 ? -10.162 -2.982 27.713 1.00 83.25 87 GLU A N 1
ATOM 702 C CA . GLU A 1 87 ? -11.433 -3.274 27.058 1.00 83.25 87 GLU A CA 1
ATOM 703 C C . GLU A 1 87 ? -11.360 -4.542 26.198 1.00 83.25 87 GLU A C 1
ATOM 705 O O . GLU A 1 87 ? -10.565 -4.666 25.269 1.00 83.25 87 GLU A O 1
ATOM 710 N N . SER A 1 88 ? -12.270 -5.484 26.459 1.00 80.62 88 SER A N 1
ATOM 711 C CA . SER A 1 88 ? -12.285 -6.828 25.841 1.00 80.62 88 SER A CA 1
ATOM 712 C C . SER A 1 88 ? -12.594 -6.887 24.333 1.00 80.62 88 SER A C 1
ATOM 714 O O . SER A 1 88 ? -12.720 -7.967 23.757 1.00 80.62 88 SER A O 1
ATOM 716 N N . LYS A 1 89 ? -12.807 -5.741 23.691 1.00 85.44 89 LYS A N 1
ATOM 717 C CA . LYS A 1 89 ? -13.140 -5.644 22.261 1.00 85.44 89 LYS A CA 1
ATOM 718 C C . LYS A 1 89 ? -12.205 -4.718 21.503 1.00 85.44 89 LYS A C 1
ATOM 720 O O . LYS A 1 89 ? -12.384 -4.531 20.301 1.00 85.44 89 LYS A O 1
ATOM 725 N N . GLU A 1 90 ? -11.230 -4.143 22.193 1.00 90.50 90 GLU A N 1
ATOM 726 C CA . GLU A 1 90 ? -10.299 -3.204 21.600 1.00 90.50 90 GLU A CA 1
ATOM 727 C C . GLU A 1 90 ? -9.033 -3.902 21.120 1.00 90.50 90 GLU A C 1
ATOM 729 O O . GLU A 1 90 ? -8.567 -4.893 21.679 1.00 90.50 90 GLU A O 1
ATOM 734 N N . PHE A 1 91 ? -8.484 -3.359 20.049 1.00 90.56 91 PHE A N 1
ATOM 735 C CA . PHE A 1 91 ? -7.182 -3.688 19.501 1.00 90.56 91 PHE A CA 1
ATOM 736 C C . PHE A 1 91 ? -6.561 -2.395 18.997 1.00 90.56 91 PHE A C 1
ATOM 738 O O . PHE A 1 91 ? -7.268 -1.420 18.772 1.00 90.56 91 PHE A O 1
ATOM 745 N N . GLY A 1 92 ? -5.258 -2.347 18.781 1.00 88.94 92 GLY A N 1
ATOM 746 C CA . GLY A 1 92 ? -4.666 -1.150 18.211 1.00 88.94 92 GLY A CA 1
ATOM 747 C C . GLY A 1 92 ? -3.208 -1.010 18.554 1.00 88.94 92 GLY A C 1
ATOM 748 O O . GLY A 1 92 ? -2.489 -1.997 18.663 1.00 88.94 92 GLY A O 1
ATOM 749 N N . GLY A 1 93 ? -2.797 0.240 18.703 1.00 88.06 93 GLY A N 1
ATOM 750 C CA . GLY A 1 93 ? -1.430 0.637 18.961 1.00 88.06 93 GLY A CA 1
ATOM 751 C C . GLY A 1 93 ? -1.068 1.744 17.997 1.00 88.06 93 GLY A C 1
ATOM 752 O O . GLY A 1 93 ? -1.829 2.689 17.783 1.00 88.06 93 GLY A O 1
ATOM 753 N N . VAL A 1 94 ? 0.099 1.614 17.388 1.00 89.69 94 VAL A N 1
ATOM 754 C CA . VAL A 1 94 ? 0.564 2.608 16.435 1.00 89.69 94 VAL A CA 1
ATOM 755 C C . VAL A 1 94 ? 0.439 2.091 15.013 1.00 89.69 94 VAL A C 1
ATOM 757 O O . VAL A 1 94 ? 0.807 0.953 14.715 1.00 89.69 94 VAL A O 1
ATOM 760 N N . ALA A 1 95 ? -0.055 2.950 14.132 1.00 90.94 95 ALA A N 1
ATOM 761 C CA . ALA A 1 95 ? 0.074 2.793 12.701 1.00 90.94 95 ALA A CA 1
ATOM 762 C C . ALA A 1 95 ? 1.135 3.759 12.166 1.00 90.94 95 ALA A C 1
ATOM 764 O O . ALA A 1 95 ? 1.282 4.892 12.624 1.00 90.94 95 ALA A O 1
ATOM 765 N N . ILE A 1 96 ? 1.885 3.281 11.184 1.00 91.00 96 ILE A N 1
ATOM 766 C CA . ILE A 1 96 ? 2.803 4.078 10.389 1.00 91.00 96 ILE A CA 1
ATOM 767 C C . ILE A 1 96 ? 2.165 4.325 9.031 1.00 91.00 96 ILE A C 1
ATOM 769 O O . ILE A 1 96 ? 1.828 3.368 8.334 1.00 91.00 96 ILE A O 1
ATOM 773 N N . GLY A 1 97 ? 2.048 5.591 8.645 1.00 90.31 97 GLY A N 1
ATOM 774 C CA . GLY A 1 97 ? 1.590 6.022 7.333 1.00 90.31 97 GLY A CA 1
ATOM 775 C C . GLY A 1 97 ? 2.706 6.572 6.451 1.00 90.31 97 GLY A C 1
ATOM 776 O O . GLY A 1 97 ? 3.688 7.133 6.939 1.00 90.31 97 GLY A O 1
ATOM 777 N N . ARG A 1 98 ? 2.514 6.446 5.138 1.00 89.31 98 ARG A N 1
ATOM 778 C CA . ARG A 1 98 ? 3.260 7.162 4.095 1.00 89.31 98 ARG A CA 1
ATOM 779 C C . ARG A 1 98 ? 2.313 7.531 2.959 1.00 89.31 98 ARG A C 1
ATOM 781 O O . ARG A 1 98 ? 1.553 6.677 2.496 1.00 89.31 98 ARG A O 1
ATOM 788 N N . ASP A 1 99 ? 2.382 8.770 2.489 1.00 89.75 99 ASP A N 1
ATOM 789 C CA . ASP A 1 99 ? 1.657 9.199 1.297 1.00 89.75 99 ASP A CA 1
ATOM 790 C C . ASP A 1 99 ? 2.167 8.434 0.073 1.00 89.75 99 ASP A C 1
ATOM 792 O O . ASP A 1 99 ? 3.361 8.399 -0.233 1.00 89.75 99 ASP A O 1
ATOM 796 N N . ASN A 1 100 ? 1.234 7.806 -0.628 1.00 89.38 100 ASN A N 1
ATOM 797 C CA . ASN A 1 100 ? 1.494 7.037 -1.829 1.00 89.38 100 ASN A CA 1
ATOM 798 C C . ASN A 1 100 ? 1.344 7.906 -3.087 1.00 89.38 100 ASN A C 1
ATOM 800 O O . ASN A 1 100 ? 0.982 9.084 -3.032 1.00 89.38 100 ASN A O 1
ATOM 804 N N . LEU A 1 101 ? 1.615 7.293 -4.234 1.00 90.88 101 LEU A N 1
ATOM 805 C CA . LEU A 1 101 ? 1.314 7.841 -5.544 1.00 90.88 101 LEU A CA 1
ATOM 806 C C . LEU A 1 101 ? -0.194 8.108 -5.683 1.00 90.88 101 LEU A C 1
ATOM 808 O O . LEU A 1 101 ? -1.031 7.404 -5.111 1.00 90.88 101 LEU A O 1
ATOM 812 N N . LEU A 1 102 ? -0.530 9.124 -6.470 1.00 92.00 102 LEU A N 1
ATOM 813 C CA . LEU A 1 102 ? -1.903 9.492 -6.816 1.00 92.00 102 LEU A CA 1
ATOM 814 C C . LEU A 1 102 ? -2.193 9.133 -8.272 1.00 92.00 102 LEU A C 1
ATOM 816 O O . LEU A 1 102 ? -1.269 8.849 -9.035 1.00 92.00 102 LEU A O 1
ATOM 820 N N . PHE A 1 103 ? -3.464 9.129 -8.667 1.00 92.06 103 PHE A N 1
ATOM 821 C CA . PHE A 1 103 ? -3.808 9.066 -10.090 1.00 92.06 103 PHE A CA 1
ATOM 822 C C . PHE A 1 103 ? -3.479 10.391 -10.795 1.00 92.06 103 PHE A C 1
ATOM 824 O O . PHE A 1 103 ? -3.343 11.429 -10.154 1.00 92.06 103 PHE A O 1
ATOM 831 N N . ALA A 1 104 ? -3.364 10.372 -12.126 1.00 91.06 104 ALA A N 1
ATOM 832 C CA . ALA A 1 104 ? -3.023 11.568 -12.908 1.00 91.06 104 ALA A CA 1
ATOM 833 C C . ALA A 1 104 ? -4.063 12.702 -12.799 1.00 91.06 104 ALA A C 1
ATOM 835 O O . ALA A 1 104 ? -3.728 13.867 -12.998 1.00 91.06 104 ALA A O 1
ATOM 836 N N . ASP A 1 105 ? -5.321 12.359 -12.516 1.00 91.12 105 ASP A N 1
ATOM 837 C CA . ASP A 1 105 ? -6.438 13.286 -12.322 1.00 91.12 105 ASP A CA 1
ATOM 838 C C . ASP A 1 105 ? -6.575 13.785 -10.872 1.00 91.12 105 ASP A C 1
ATOM 840 O O . ASP A 1 105 ? -7.414 14.640 -10.595 1.00 91.12 105 ASP A O 1
ATOM 844 N N . GLU A 1 106 ? -5.759 13.274 -9.946 1.00 91.31 106 GLU A N 1
ATOM 845 C CA . GLU A 1 106 ? -5.775 13.644 -8.532 1.00 91.31 106 GLU A CA 1
ATOM 846 C C . GLU A 1 106 ? -4.671 14.664 -8.213 1.00 91.31 106 GLU A C 1
ATOM 848 O O . GLU A 1 106 ? -3.533 14.556 -8.670 1.00 91.31 106 GLU A O 1
ATOM 853 N N . SER A 1 107 ? -5.000 15.661 -7.387 1.00 89.56 107 SER A N 1
ATOM 854 C CA . SER A 1 107 ? -4.058 16.689 -6.930 1.00 89.56 107 SER A CA 1
ATOM 855 C C . SER A 1 107 ? -3.642 16.424 -5.475 1.00 89.56 107 SER A C 1
ATOM 857 O O . SER A 1 107 ? -4.519 16.237 -4.624 1.00 89.56 107 SER A O 1
ATOM 859 N N . PRO A 1 108 ? -2.332 16.465 -5.144 1.00 87.94 108 PRO A N 1
ATOM 860 C CA . PRO A 1 108 ? -1.846 16.315 -3.771 1.00 87.94 108 PRO A CA 1
ATOM 861 C C . PRO A 1 108 ? -2.381 17.371 -2.809 1.00 87.94 108 PRO A C 1
ATOM 863 O O . PRO A 1 108 ? -2.390 17.158 -1.599 1.00 87.94 108 PRO A O 1
ATOM 866 N N . GLU A 1 109 ? -2.805 18.532 -3.308 1.00 88.25 109 GLU A N 1
ATOM 867 C CA . GLU A 1 109 ? -3.443 19.576 -2.512 1.00 88.25 109 GLU A CA 1
ATOM 868 C C . GLU A 1 109 ? -4.828 19.141 -2.019 1.00 88.25 109 GLU A C 1
ATOM 870 O O . GLU A 1 109 ? -5.203 19.530 -0.915 1.00 88.25 109 GLU A O 1
ATOM 875 N N . GLN A 1 110 ? -5.533 18.314 -2.798 1.00 88.38 110 GLN A N 1
ATOM 876 C CA . GLN A 1 110 ? -6.932 17.924 -2.593 1.00 88.38 110 GLN A CA 1
ATOM 877 C C . GLN A 1 110 ? -7.110 16.518 -2.014 1.00 88.38 110 GLN A C 1
ATOM 879 O O . GLN A 1 110 ? -8.118 16.258 -1.363 1.00 88.38 110 GLN A O 1
ATOM 884 N N . VAL A 1 111 ? -6.173 15.609 -2.290 1.00 90.88 111 VAL A N 1
ATOM 885 C CA . VAL A 1 11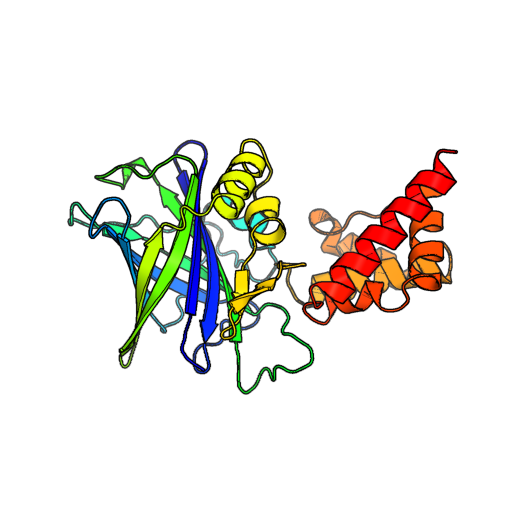1 ? -6.252 14.200 -1.899 1.00 90.88 111 VAL A CA 1
ATOM 886 C C . VAL A 1 111 ? -4.914 13.762 -1.316 1.00 90.88 111 VAL A C 1
ATOM 888 O O . VAL A 1 111 ? -3.860 13.958 -1.920 1.00 90.88 111 VAL A O 1
ATOM 891 N N . SER A 1 112 ? -4.963 13.109 -0.159 1.00 91.31 112 SER A N 1
ATOM 892 C CA . SER A 1 112 ? -3.898 12.242 0.336 1.00 91.31 112 SER A CA 1
ATOM 893 C C . SER A 1 112 ? -4.356 10.795 0.261 1.00 91.31 112 SER A C 1
ATOM 895 O O . SER A 1 112 ? -5.471 10.449 0.655 1.00 91.31 112 SER A O 1
ATOM 897 N N . ARG A 1 113 ? -3.458 9.944 -0.234 1.00 92.69 113 ARG A N 1
ATOM 898 C CA . ARG A 1 113 ? -3.602 8.492 -0.249 1.00 92.69 113 ARG A CA 1
ATOM 899 C C . ARG A 1 113 ? -2.506 7.898 0.616 1.00 92.69 113 ARG A C 1
ATOM 901 O O . ARG A 1 113 ? -1.444 7.528 0.125 1.00 92.69 113 ARG A O 1
ATOM 908 N N . THR A 1 114 ? -2.756 7.823 1.911 1.00 92.69 114 THR A N 1
ATOM 909 C CA . THR A 1 114 ? -1.799 7.285 2.870 1.00 92.69 114 THR A CA 1
ATOM 910 C C . THR A 1 114 ? -1.869 5.757 2.873 1.00 92.69 114 THR A C 1
ATOM 912 O O . THR A 1 114 ? -2.889 5.175 3.240 1.00 92.69 114 THR A O 1
ATOM 915 N N . ALA A 1 115 ? -0.783 5.084 2.494 1.00 92.56 115 ALA A N 1
ATOM 916 C CA . ALA A 1 115 ? -0.607 3.665 2.791 1.00 92.56 115 ALA A CA 1
ATOM 917 C C . ALA A 1 115 ? -0.218 3.513 4.264 1.00 92.56 115 ALA A C 1
ATOM 919 O O . ALA A 1 115 ? 0.651 4.245 4.739 1.00 92.56 115 ALA A O 1
ATOM 920 N N . ILE A 1 116 ? -0.851 2.585 4.979 1.00 92.31 116 ILE A N 1
ATOM 921 C CA . ILE A 1 116 ? -0.680 2.429 6.428 1.00 92.31 116 ILE A CA 1
ATOM 922 C C . ILE A 1 116 ? -0.277 1.009 6.796 1.00 92.31 116 ILE A C 1
ATOM 924 O O . ILE A 1 116 ? -0.770 0.055 6.190 1.00 92.31 116 ILE A O 1
ATOM 928 N N . ILE A 1 117 ? 0.563 0.881 7.823 1.00 92.38 117 ILE A N 1
ATOM 929 C CA . ILE A 1 117 ? 0.928 -0.396 8.427 1.00 92.38 117 ILE A CA 1
ATOM 930 C C . ILE A 1 117 ? 0.898 -0.350 9.946 1.00 92.38 117 ILE A C 1
ATOM 932 O O . ILE A 1 117 ? 1.392 0.594 10.553 1.00 92.38 117 ILE A O 1
ATOM 936 N N . SER A 1 118 ? 0.348 -1.390 10.561 1.00 92.38 118 SER A N 1
ATOM 937 C CA . SER A 1 118 ? 0.368 -1.593 12.005 1.00 92.38 118 SER A CA 1
ATOM 938 C C . SER A 1 118 ? 0.614 -3.063 12.330 1.00 92.38 118 SER A C 1
ATOM 940 O O . SER A 1 118 ? 0.237 -3.954 11.562 1.00 92.38 118 SER A O 1
ATOM 942 N N . VAL A 1 119 ? 1.262 -3.318 13.462 1.00 91.88 119 VAL A N 1
ATOM 943 C CA . VAL A 1 119 ? 1.491 -4.661 13.993 1.00 91.88 119 VAL A CA 1
ATOM 944 C C . VAL A 1 119 ? 1.048 -4.689 15.442 1.00 91.88 119 VAL A C 1
ATOM 946 O O . VAL A 1 119 ? 1.426 -3.821 16.224 1.00 91.88 119 VAL A O 1
ATOM 949 N N . ILE A 1 120 ? 0.259 -5.704 15.775 1.00 91.00 120 ILE A N 1
ATOM 950 C CA . ILE A 1 120 ? -0.346 -5.890 17.092 1.00 91.00 120 ILE A CA 1
ATOM 951 C C . ILE A 1 120 ? 0.042 -7.278 17.592 1.00 91.00 120 ILE A C 1
ATOM 953 O O . ILE A 1 120 ? -0.057 -8.249 16.840 1.00 91.00 120 ILE A O 1
ATOM 957 N N . ASP A 1 121 ? 0.487 -7.388 18.841 1.00 88.25 121 ASP A N 1
ATOM 958 C CA . ASP A 1 121 ? 0.768 -8.684 19.463 1.00 88.25 121 ASP A CA 1
ATOM 959 C C . ASP A 1 121 ? -0.559 -9.415 19.732 1.00 88.25 121 ASP A C 1
ATOM 961 O O . ASP A 1 121 ? -1.462 -8.887 20.381 1.00 88.25 121 ASP A O 1
ATOM 965 N N . LEU A 1 122 ? -0.702 -10.644 19.231 1.00 87.31 122 LEU A N 1
ATOM 966 C CA . LEU A 1 122 ? -1.905 -11.457 19.431 1.00 87.31 122 LEU A CA 1
ATOM 967 C C . LEU A 1 122 ? -2.145 -11.780 20.909 1.00 87.31 122 LEU A C 1
ATOM 969 O O . LEU A 1 122 ? -3.287 -12.030 21.283 1.00 87.31 122 LEU A O 1
ATOM 973 N N . ASN A 1 123 ? -1.105 -11.765 21.747 1.00 85.50 123 ASN A N 1
ATOM 974 C CA . ASN A 1 123 ? -1.253 -11.974 23.188 1.00 85.50 123 ASN A CA 1
ATOM 975 C C . ASN A 1 123 ? -1.953 -10.799 23.891 1.00 85.50 123 ASN A C 1
ATOM 977 O O . ASN A 1 123 ? -2.420 -10.964 25.016 1.00 85.50 123 ASN A O 1
ATOM 981 N N . GLU A 1 124 ? -2.023 -9.629 23.249 1.00 80.81 124 GLU A N 1
ATOM 982 C CA . GLU A 1 124 ? -2.733 -8.446 23.755 1.00 80.81 124 GLU A CA 1
ATOM 983 C C . GLU A 1 124 ? -4.214 -8.447 23.340 1.00 80.81 124 GLU A C 1
ATOM 985 O O . GLU A 1 124 ? -5.003 -7.645 23.836 1.00 80.81 124 GLU A O 1
ATOM 990 N N . LEU A 1 125 ? -4.623 -9.374 22.464 1.00 83.19 125 LEU A N 1
ATOM 991 C CA . LEU A 1 125 ? -6.004 -9.493 22.015 1.00 83.19 125 LEU A CA 1
ATOM 992 C C . LEU A 1 125 ? -6.812 -10.421 22.920 1.00 83.19 125 LEU A C 1
ATOM 994 O O . LEU A 1 125 ? -6.422 -11.539 23.251 1.00 83.19 125 LEU A O 1
ATOM 998 N N . THR A 1 126 ? -8.014 -9.971 23.255 1.00 81.00 126 THR A N 1
ATOM 999 C CA . THR A 1 126 ? -9.000 -10.724 24.046 1.00 81.00 126 THR A CA 1
ATOM 1000 C C . THR A 1 126 ? -10.041 -11.436 23.177 1.00 81.00 126 THR A C 1
ATOM 1002 O O . THR A 1 126 ? -10.908 -12.145 23.689 1.00 81.00 126 THR A O 1
ATOM 1005 N N . PHE A 1 127 ? -9.948 -11.282 21.856 1.00 82.81 127 PHE A N 1
ATOM 1006 C CA . PHE A 1 127 ? -10.839 -11.885 20.875 1.00 82.81 127 PHE A CA 1
ATOM 1007 C C . PHE A 1 127 ? -10.069 -12.295 19.618 1.00 82.81 127 PHE A C 1
ATOM 1009 O O . PHE A 1 127 ? -8.988 -11.784 19.330 1.00 82.81 127 PHE A O 1
ATOM 1016 N N . ASP A 1 128 ? -10.656 -13.211 18.848 1.00 83.50 128 ASP A N 1
ATOM 1017 C CA . ASP A 1 128 ? -10.015 -13.754 17.656 1.00 83.50 128 ASP A CA 1
ATOM 1018 C C . ASP A 1 128 ? -10.461 -13.038 16.368 1.00 83.50 128 ASP A C 1
ATOM 1020 O O . ASP A 1 128 ? -11.641 -12.704 16.180 1.00 83.50 128 ASP A O 1
ATOM 1024 N N . PHE A 1 129 ? -9.500 -12.827 15.469 1.00 84.94 129 PHE A N 1
ATOM 1025 C CA . PHE A 1 129 ? -9.729 -12.513 14.055 1.00 84.94 129 PHE A CA 1
ATOM 1026 C C . PHE A 1 129 ? -9.611 -13.787 13.218 1.00 84.94 129 PHE A C 1
ATOM 1028 O O . PHE A 1 129 ? -8.947 -14.731 13.629 1.00 84.94 129 PHE A O 1
ATOM 1035 N N . GLU A 1 130 ? -10.168 -13.841 12.012 1.00 84.69 130 GLU A N 1
ATOM 1036 C CA . GLU A 1 130 ? -9.785 -14.924 11.097 1.00 84.69 130 GLU A CA 1
ATOM 1037 C C . GLU A 1 130 ? -8.324 -14.762 10.645 1.00 84.69 130 GLU A C 1
ATOM 1039 O O . GLU A 1 130 ? -7.676 -13.742 10.895 1.00 84.69 130 GLU A O 1
ATOM 1044 N N . HIS A 1 131 ? -7.766 -15.797 10.011 1.00 82.81 131 HIS A N 1
ATOM 1045 C CA . HIS A 1 131 ? -6.363 -15.780 9.590 1.00 82.81 131 HIS A CA 1
ATOM 1046 C C . HIS A 1 131 ? -6.070 -14.650 8.589 1.00 82.81 131 HIS A C 1
ATOM 1048 O O . HIS A 1 131 ? -5.016 -14.018 8.689 1.00 82.81 131 HIS A O 1
ATOM 1054 N N . HIS A 1 132 ? -7.025 -14.371 7.695 1.00 87.50 132 HIS A N 1
ATOM 1055 C CA . HIS A 1 132 ? -6.985 -13.310 6.692 1.00 87.50 132 HIS A CA 1
ATOM 1056 C C . HIS A 1 132 ? -8.365 -12.670 6.560 1.00 87.50 132 HIS A C 1
ATOM 1058 O O . HIS A 1 132 ? -9.337 -13.369 6.290 1.00 87.50 132 HIS A O 1
ATOM 1064 N N . CYS 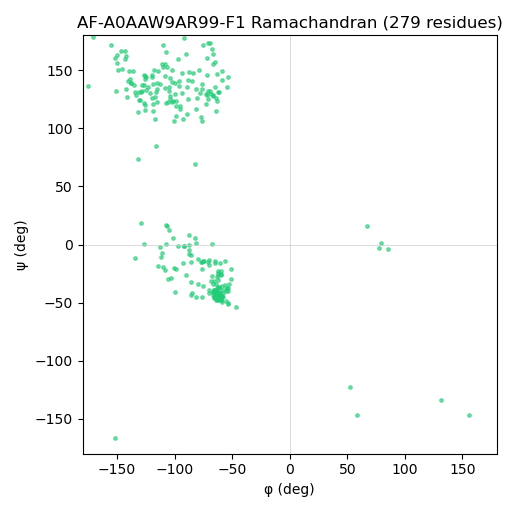A 1 133 ? -8.436 -11.347 6.674 1.00 90.81 133 CYS A N 1
ATOM 1065 C CA . CYS A 1 133 ? -9.661 -10.583 6.446 1.00 90.81 133 CYS A CA 1
ATOM 1066 C C . CYS A 1 133 ? -9.364 -9.336 5.619 1.00 90.81 133 CYS A C 1
ATOM 1068 O O . CYS A 1 133 ? -8.307 -8.726 5.770 1.00 90.81 133 CYS A O 1
ATOM 1070 N N . ALA A 1 134 ? -10.336 -8.900 4.824 1.00 92.81 134 ALA A N 1
ATOM 1071 C CA . ALA A 1 134 ? -10.363 -7.558 4.261 1.00 92.81 134 ALA A CA 1
ATOM 1072 C C . ALA A 1 134 ? -11.562 -6.800 4.831 1.00 92.81 134 ALA A C 1
ATOM 1074 O O . ALA A 1 134 ? -12.647 -7.364 4.964 1.00 92.81 134 ALA A O 1
ATOM 1075 N N . PHE A 1 135 ? -11.364 -5.529 5.156 1.00 95.25 135 PHE A N 1
ATOM 1076 C CA . PHE A 1 135 ? -12.378 -4.634 5.696 1.00 95.25 135 PHE A CA 1
ATOM 1077 C C . PHE A 1 135 ? -12.423 -3.353 4.868 1.00 95.25 135 PHE A C 1
ATOM 1079 O O . PHE A 1 135 ? -11.383 -2.794 4.516 1.00 95.25 135 PHE A O 1
ATOM 1086 N N . ARG A 1 136 ? -13.626 -2.871 4.563 1.00 95.06 136 ARG A N 1
ATOM 1087 C CA . ARG A 1 136 ? -13.850 -1.667 3.752 1.00 95.06 136 ARG A CA 1
ATOM 1088 C C . ARG A 1 136 ? -14.759 -0.708 4.502 1.00 95.06 136 ARG A C 1
ATOM 1090 O O . ARG A 1 136 ? -15.749 -1.138 5.097 1.00 95.06 136 ARG A O 1
ATOM 10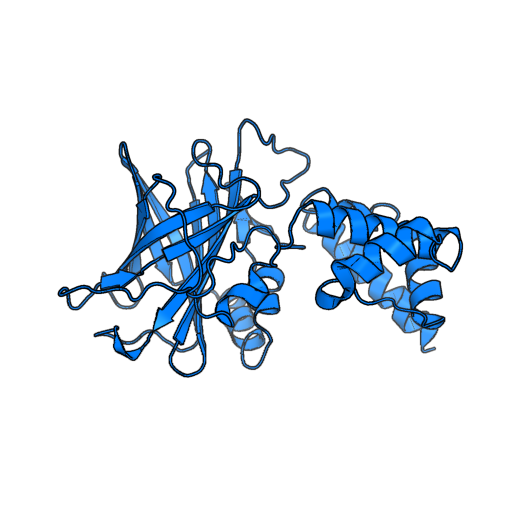97 N N . SER A 1 137 ? -14.441 0.583 4.476 1.00 96.25 137 SER A N 1
ATOM 1098 C CA . SER A 1 137 ? -15.256 1.594 5.145 1.00 96.25 137 SER A CA 1
ATOM 1099 C C . SER A 1 137 ? -16.622 1.727 4.495 1.00 96.25 137 SER A C 1
ATOM 1101 O O . SER A 1 137 ? -16.726 1.930 3.286 1.00 96.25 137 SER A O 1
ATOM 1103 N N . VAL A 1 138 ? -17.659 1.657 5.322 1.00 95.38 138 VAL A N 1
ATOM 1104 C CA . VAL A 1 138 ? -19.060 1.870 4.935 1.00 95.38 138 VAL A CA 1
ATOM 1105 C C . VAL A 1 138 ? -19.629 3.163 5.511 1.00 95.38 138 VAL A C 1
ATOM 1107 O O . VAL A 1 138 ? -20.628 3.669 5.010 1.00 95.38 138 VAL A O 1
ATOM 1110 N N . ALA A 1 139 ? -18.997 3.698 6.554 1.00 94.94 139 ALA A N 1
ATOM 1111 C CA . ALA A 1 139 ? -19.305 4.995 7.130 1.00 94.94 139 ALA A CA 1
ATOM 1112 C C . ALA A 1 139 ? -18.032 5.611 7.713 1.00 94.94 139 ALA A C 1
ATOM 1114 O O . ALA A 1 139 ? -17.129 4.896 8.155 1.00 94.94 139 ALA A O 1
ATOM 1115 N N . VAL A 1 140 ? -17.984 6.938 7.711 1.00 95.06 140 VAL A N 1
ATOM 1116 C CA . VAL A 1 140 ? -16.935 7.718 8.357 1.00 95.06 140 VAL A CA 1
ATOM 1117 C C . VAL A 1 140 ? -17.564 8.900 9.077 1.00 95.06 140 VAL A C 1
ATOM 1119 O O . VAL A 1 140 ? -18.480 9.539 8.556 1.00 95.06 140 VAL A O 1
ATOM 1122 N N . GLU A 1 141 ? -17.057 9.182 10.265 1.00 94.19 141 GLU A N 1
ATOM 1123 C CA . GLU A 1 141 ? -17.294 10.418 10.990 1.00 94.19 141 GLU A CA 1
ATOM 1124 C C . GLU A 1 141 ? -15.947 11.104 11.212 1.00 94.19 141 GLU A C 1
ATOM 1126 O O . GLU A 1 141 ? -14.997 10.501 11.717 1.00 94.19 141 GLU A O 1
ATOM 1131 N N . GLU A 1 142 ? -15.853 12.364 10.801 1.00 90.94 142 GLU A N 1
ATOM 1132 C CA . GLU A 1 142 ? -14.712 13.208 11.124 1.00 90.94 142 GLU A CA 1
ATOM 1133 C C . GLU A 1 142 ? -15.082 14.088 12.314 1.00 90.94 142 GLU A C 1
ATOM 1135 O O . GLU A 1 142 ? -16.004 14.902 12.243 1.00 90.94 142 GLU A O 1
ATOM 1140 N N . VAL A 1 143 ? -14.332 13.938 13.400 1.00 88.31 143 VAL A N 1
ATOM 1141 C CA . VAL A 1 143 ? -14.362 14.863 14.535 1.00 88.31 143 VAL A CA 1
ATOM 1142 C C . VAL A 1 143 ? -13.040 15.633 14.572 1.00 88.31 143 VAL A C 1
ATOM 1144 O O . VAL A 1 143 ? -12.115 15.338 13.811 1.00 88.31 143 VAL A O 1
ATOM 1147 N N . GLU A 1 144 ? -12.942 16.645 15.434 1.00 85.12 144 GLU A N 1
ATOM 1148 C CA . GLU A 1 144 ? -11.842 17.624 15.427 1.00 85.12 144 GLU A CA 1
ATOM 1149 C C . GLU A 1 144 ? -10.451 16.967 15.311 1.00 85.12 144 GLU A C 1
ATOM 1151 O O . GLU A 1 144 ? -9.722 17.233 14.354 1.00 85.12 144 GLU A O 1
ATOM 1156 N N . ASN A 1 145 ? -10.144 16.011 16.196 1.00 88.56 145 ASN A N 1
ATOM 1157 C CA . ASN A 1 145 ? -8.809 15.411 16.307 1.00 88.56 145 ASN A CA 1
ATOM 1158 C C . ASN A 1 145 ? -8.695 13.975 15.779 1.00 88.56 145 ASN A C 1
ATOM 1160 O O . ASN A 1 145 ? -7.621 13.393 15.848 1.00 88.56 145 ASN A O 1
ATOM 1164 N N . MET A 1 146 ? -9.765 13.371 15.260 1.00 92.25 146 MET A N 1
ATOM 1165 C CA . MET A 1 146 ? -9.711 11.972 14.820 1.00 92.25 146 MET A CA 1
ATOM 1166 C C . MET A 1 146 ? -10.694 11.678 13.691 1.00 92.25 146 MET A C 1
ATOM 1168 O O . MET A 1 146 ? -11.680 12.390 13.490 1.00 92.25 146 MET A O 1
ATOM 1172 N N . TYR A 1 147 ? -10.427 10.587 12.987 1.00 94.50 147 TYR A N 1
ATOM 1173 C CA . TYR A 1 147 ? -11.396 9.926 12.127 1.00 94.50 147 TYR A CA 1
ATOM 1174 C C . TYR A 1 147 ? -11.943 8.682 12.807 1.00 94.50 147 TYR A C 1
ATOM 1176 O O . TYR A 1 147 ? -11.183 7.910 13.393 1.00 94.50 147 TYR A O 1
ATOM 1184 N N . VAL A 1 148 ? -13.246 8.459 12.664 1.00 96.06 148 VAL A N 1
ATOM 1185 C CA . VAL A 1 148 ? -13.916 7.231 13.087 1.00 96.06 148 VAL A CA 1
ATOM 1186 C C . VAL A 1 148 ? -14.492 6.551 11.856 1.00 96.06 148 VAL A C 1
ATOM 1188 O O . VAL A 1 148 ? -15.471 7.008 11.271 1.00 96.06 148 VAL A O 1
ATOM 1191 N N . PHE A 1 149 ? -13.878 5.447 11.451 1.00 97.38 149 PHE A N 1
ATOM 1192 C CA . PHE A 1 149 ? -14.322 4.631 10.330 1.00 97.38 149 PHE A CA 1
ATOM 1193 C C . PHE A 1 149 ? -15.103 3.425 10.836 1.00 97.38 149 PHE A C 1
ATOM 1195 O O . PHE A 1 149 ? -14.607 2.659 11.657 1.00 97.38 149 PHE A O 1
ATOM 1202 N N . ILE A 1 150 ? -16.294 3.198 10.292 1.00 98.00 150 ILE A N 1
ATOM 1203 C CA . ILE A 1 150 ? -16.990 1.919 10.434 1.00 98.00 150 ILE A CA 1
ATOM 1204 C C . ILE A 1 150 ? -16.671 1.090 9.201 1.00 98.00 150 ILE A C 1
ATOM 1206 O O . ILE A 1 150 ? -16.988 1.487 8.075 1.00 98.00 150 ILE A O 1
ATOM 1210 N N . LEU A 1 151 ? -16.039 -0.058 9.413 1.00 97.81 151 LEU A N 1
ATOM 1211 C CA . LEU A 1 151 ? -15.612 -0.963 8.360 1.00 97.81 151 LEU A CA 1
ATOM 1212 C C . LEU A 1 151 ? -16.415 -2.259 8.427 1.00 97.81 151 LEU A C 1
ATOM 1214 O O . LEU A 1 151 ? -16.607 -2.820 9.507 1.00 97.81 151 LEU A O 1
ATOM 1218 N N . LYS A 1 152 ? -16.828 -2.762 7.265 1.00 97.19 152 LYS A N 1
ATOM 1219 C CA . LYS A 1 152 ? -17.409 -4.100 7.129 1.00 97.19 152 LYS A CA 1
ATOM 1220 C C . LYS A 1 152 ? -16.453 -5.035 6.417 1.00 97.19 152 LYS A C 1
ATOM 1222 O O . LYS A 1 152 ? -15.722 -4.617 5.516 1.00 97.19 152 LYS A O 1
ATOM 1227 N N . LYS A 1 153 ? -16.479 -6.295 6.830 1.00 95.44 153 LYS A N 1
ATOM 1228 C CA . LYS A 1 153 ? -15.746 -7.383 6.208 1.00 95.44 153 LYS A CA 1
ATOM 1229 C C . LYS A 1 153 ? -16.227 -7.547 4.770 1.00 95.44 153 LYS A C 1
ATOM 1231 O O . LYS A 1 153 ? -17.427 -7.582 4.501 1.00 95.44 153 LYS A O 1
ATOM 1236 N N . ASP A 1 154 ? -15.281 -7.624 3.849 1.00 93.19 154 ASP A N 1
ATOM 1237 C CA . ASP A 1 154 ? -15.550 -7.856 2.438 1.00 93.19 154 ASP A CA 1
ATOM 1238 C C . ASP A 1 154 ? -15.489 -9.359 2.157 1.00 93.19 154 ASP A C 1
ATOM 1240 O O . ASP A 1 154 ? -14.425 -9.978 2.198 1.00 93.19 154 ASP A O 1
ATOM 1244 N N . THR A 1 155 ? -16.662 -9.939 1.921 1.00 91.56 155 THR A N 1
ATOM 1245 C CA . THR A 1 155 ? -16.863 -11.370 1.668 1.00 91.56 155 THR A CA 1
ATOM 1246 C C . THR A 1 155 ? -17.178 -11.672 0.205 1.00 91.56 155 THR A C 1
ATOM 1248 O O . THR A 1 155 ? -17.665 -12.756 -0.108 1.00 91.56 155 THR A O 1
ATOM 1251 N N . SER A 1 156 ? -16.919 -10.726 -0.705 1.00 90.12 156 SER A N 1
ATOM 1252 C CA . SER A 1 156 ? -17.082 -10.967 -2.140 1.00 90.12 156 SER A CA 1
ATOM 1253 C C . SER A 1 156 ? -16.135 -12.066 -2.636 1.00 90.12 156 SER A C 1
ATOM 1255 O O . SER A 1 156 ? -15.004 -12.176 -2.160 1.00 90.12 156 SER A O 1
ATOM 1257 N N . ASP A 1 157 ? -16.576 -12.854 -3.624 1.00 89.88 157 ASP A N 1
ATOM 1258 C CA . ASP A 1 157 ? -15.798 -13.977 -4.179 1.00 89.88 157 ASP A CA 1
ATOM 1259 C C . ASP A 1 157 ? -14.393 -13.547 -4.628 1.00 89.88 157 ASP A C 1
ATOM 1261 O O . ASP A 1 157 ? -13.409 -14.231 -4.358 1.00 89.88 157 ASP A O 1
ATOM 1265 N N . GLU A 1 158 ? -14.283 -12.370 -5.248 1.00 85.12 158 GLU A N 1
ATOM 1266 C CA . GLU A 1 158 ? -13.007 -11.807 -5.696 1.00 85.12 158 GLU A CA 1
ATOM 1267 C C . GLU A 1 158 ? -12.070 -11.479 -4.524 1.00 85.12 158 GLU A C 1
ATOM 1269 O O . GLU A 1 158 ? -10.865 -11.726 -4.593 1.00 85.12 158 GLU A O 1
ATOM 1274 N N . THR A 1 159 ? -12.610 -10.944 -3.425 1.00 86.88 159 THR A N 1
ATOM 1275 C CA . THR A 1 159 ? -11.825 -10.678 -2.217 1.00 86.88 159 THR A CA 1
ATOM 1276 C C . THR A 1 159 ? -11.420 -11.980 -1.533 1.00 86.88 159 THR A C 1
ATOM 1278 O O . THR A 1 159 ? -10.279 -12.098 -1.091 1.00 86.88 159 THR A O 1
ATOM 1281 N N . LEU A 1 160 ? -12.290 -12.989 -1.492 1.00 86.06 160 LEU A N 1
ATOM 1282 C CA . LEU A 1 160 ? -11.944 -14.304 -0.949 1.00 86.06 160 LEU A CA 1
ATOM 1283 C C . LEU A 1 160 ? -10.835 -14.986 -1.764 1.00 86.06 160 LEU A C 1
ATOM 1285 O O . LEU A 1 160 ? -9.885 -15.512 -1.179 1.00 86.06 160 LEU A O 1
ATOM 1289 N N . GLU A 1 161 ? -10.907 -14.924 -3.096 1.00 86.00 161 GLU A N 1
ATOM 1290 C CA . GLU A 1 161 ? -9.846 -15.408 -3.984 1.00 86.00 161 GLU A CA 1
ATOM 1291 C C . GLU A 1 161 ? -8.527 -14.676 -3.703 1.00 86.00 161 GLU A C 1
ATOM 1293 O O . GLU A 1 161 ? -7.498 -15.312 -3.454 1.00 86.00 161 GLU A O 1
ATOM 1298 N N . LEU A 1 162 ? -8.569 -13.341 -3.652 1.00 83.69 162 LEU A N 1
ATOM 1299 C CA . LEU A 1 162 ? -7.424 -12.502 -3.309 1.00 83.69 162 LEU A CA 1
ATOM 1300 C C . LEU A 1 162 ? -6.794 -12.919 -1.971 1.00 83.69 162 LEU A C 1
ATOM 1302 O O . LEU A 1 162 ? -5.578 -13.126 -1.922 1.00 83.69 162 LEU A O 1
ATOM 1306 N N . LEU A 1 163 ? -7.588 -13.052 -0.903 1.00 84.44 163 LEU A N 1
ATOM 1307 C CA . LEU A 1 163 ? -7.100 -13.454 0.422 1.00 84.44 163 LEU A CA 1
ATOM 1308 C C . LEU A 1 163 ? -6.466 -14.853 0.384 1.00 84.44 163 LEU A C 1
ATOM 1310 O O . LEU A 1 163 ? -5.414 -15.061 0.993 1.00 84.44 163 LEU A O 1
ATOM 1314 N N . GLY A 1 164 ? -7.027 -15.774 -0.407 1.00 81.69 164 GLY A N 1
ATOM 1315 C CA . GLY A 1 164 ? -6.429 -17.082 -0.679 1.00 81.69 164 GLY A CA 1
ATOM 1316 C C . GLY A 1 164 ? -5.028 -16.981 -1.295 1.00 81.69 164 GLY A C 1
ATOM 1317 O O . GLY A 1 164 ? -4.112 -17.679 -0.862 1.00 81.69 164 GLY A O 1
ATOM 1318 N N . THR A 1 165 ? -4.808 -16.055 -2.238 1.00 80.31 165 THR A N 1
ATOM 1319 C CA . THR A 1 165 ? -3.480 -15.851 -2.861 1.00 80.31 165 THR A CA 1
ATOM 1320 C C . THR A 1 165 ? -2.430 -15.215 -1.943 1.00 80.31 165 THR A C 1
ATOM 1322 O O . THR A 1 165 ? -1.240 -15.228 -2.278 1.00 80.31 165 THR A O 1
ATOM 1325 N N . LEU A 1 166 ? -2.849 -14.625 -0.818 1.00 77.31 166 LEU A N 1
ATOM 1326 C CA . LEU A 1 166 ? -1.955 -14.027 0.180 1.00 77.31 166 LEU A CA 1
ATOM 1327 C C . LEU A 1 166 ? -1.438 -15.056 1.192 1.00 77.31 166 LEU A C 1
ATOM 1329 O O . LEU A 1 166 ? -0.482 -14.77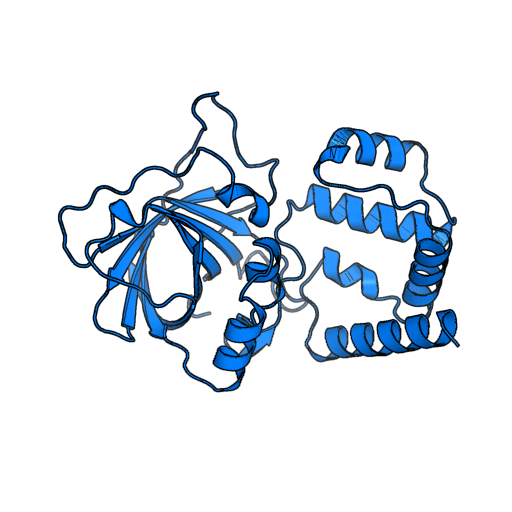5 1.921 1.00 77.31 166 LEU A O 1
ATOM 1333 N N . MET A 1 167 ? -2.048 -16.241 1.274 1.00 73.00 167 MET A N 1
ATOM 1334 C CA . MET A 1 167 ? -1.578 -17.308 2.154 1.00 73.00 167 MET A CA 1
ATOM 1335 C C . MET A 1 167 ? -0.175 -17.773 1.740 1.00 73.00 167 MET A C 1
ATOM 1337 O O . MET A 1 167 ? 0.054 -18.179 0.607 1.00 73.00 167 MET A O 1
ATOM 1341 N N . GLY A 1 168 ? 0.780 -17.712 2.672 1.00 66.00 168 GLY A N 1
ATOM 1342 C CA . GLY A 1 168 ? 2.174 -18.115 2.426 1.00 66.00 168 GLY A CA 1
ATOM 1343 C C . GLY A 1 168 ? 3.033 -17.088 1.679 1.00 66.00 168 GLY A C 1
ATOM 1344 O O . GLY A 1 168 ? 4.212 -17.344 1.454 1.00 66.00 168 GLY A O 1
ATOM 1345 N N . ASP A 1 169 ? 2.483 -15.922 1.341 1.00 75.25 169 ASP A N 1
ATOM 1346 C CA . ASP A 1 169 ? 3.214 -14.878 0.620 1.00 75.25 169 ASP A CA 1
ATOM 1347 C C . ASP A 1 169 ? 3.933 -13.890 1.561 1.00 75.25 169 ASP A C 1
ATOM 1349 O O . ASP A 1 169 ? 3.625 -13.809 2.758 1.00 75.25 169 ASP A O 1
ATOM 1353 N N . SER A 1 170 ? 4.876 -13.130 0.999 1.00 79.62 170 SER A N 1
ATOM 1354 C CA . SER A 1 170 ? 5.646 -12.067 1.649 1.00 79.62 170 SER A CA 1
ATOM 1355 C C . SER A 1 170 ? 4.774 -10.883 2.088 1.00 79.62 170 SER A C 1
ATOM 1357 O O . SER A 1 170 ? 3.721 -10.619 1.509 1.00 79.62 170 SER A O 1
ATOM 1359 N N . ILE A 1 171 ? 5.243 -10.112 3.076 1.00 77.25 171 ILE A N 1
ATOM 1360 C CA . ILE A 1 171 ? 4.542 -8.909 3.567 1.00 77.25 171 ILE A CA 1
ATOM 1361 C C . ILE A 1 171 ? 4.338 -7.878 2.448 1.00 77.25 171 ILE A C 1
ATOM 1363 O O . ILE A 1 171 ? 3.295 -7.231 2.388 1.00 77.25 171 ILE A O 1
ATOM 1367 N N . LYS A 1 172 ? 5.295 -7.748 1.516 1.00 76.38 172 LYS A N 1
ATOM 1368 C CA . LYS A 1 172 ? 5.175 -6.841 0.361 1.00 76.38 172 LYS A CA 1
ATOM 1369 C C . LYS A 1 172 ? 3.896 -7.102 -0.434 1.00 76.38 172 LYS A C 1
ATOM 1371 O O . LYS A 1 172 ? 3.232 -6.160 -0.869 1.00 76.38 172 LYS A O 1
ATOM 1376 N N . SER A 1 173 ? 3.515 -8.368 -0.563 1.00 79.56 173 SER A N 1
ATOM 1377 C CA . SER A 1 173 ? 2.315 -8.772 -1.287 1.00 79.56 173 SER A CA 1
ATOM 1378 C C . SER A 1 173 ? 1.020 -8.268 -0.648 1.00 79.56 173 SER A C 1
ATOM 1380 O O . SER A 1 173 ? 0.009 -8.216 -1.336 1.00 79.56 173 SER A O 1
ATOM 1382 N N . PHE A 1 174 ? 1.027 -7.824 0.614 1.00 78.81 174 PHE A N 1
ATOM 1383 C CA . PHE A 1 174 ? -0.173 -7.327 1.306 1.00 78.81 174 PHE A CA 1
ATOM 1384 C C . PHE A 1 174 ? -0.514 -5.891 0.921 1.00 78.81 174 PHE A C 1
ATOM 1386 O O . PHE A 1 174 ? -1.596 -5.410 1.243 1.00 78.81 174 PHE A O 1
ATOM 1393 N N . TYR A 1 175 ? 0.401 -5.198 0.248 1.00 76.56 175 TYR A N 1
ATOM 1394 C CA . TYR A 1 175 ? 0.136 -3.890 -0.344 1.00 76.56 175 TYR A CA 1
ATOM 1395 C C . TYR A 1 175 ? -0.147 -3.997 -1.833 1.00 76.56 175 TYR A C 1
ATOM 1397 O O . TYR A 1 175 ? -1.036 -3.319 -2.346 1.00 76.56 175 TYR A O 1
ATOM 1405 N N . SER A 1 176 ? 0.618 -4.846 -2.524 1.00 74.50 176 SER A N 1
ATOM 1406 C CA . SER A 1 176 ? 0.632 -4.874 -3.984 1.00 74.50 176 SER A CA 1
ATOM 1407 C C . SER A 1 176 ? -0.390 -5.815 -4.615 1.00 74.50 176 SER A C 1
ATOM 1409 O O . SER A 1 176 ? -0.786 -5.579 -5.756 1.00 74.50 176 SER A O 1
ATOM 1411 N N . LYS A 1 177 ? -0.821 -6.882 -3.925 1.00 80.12 177 LYS A N 1
ATOM 1412 C CA . LYS A 1 177 ? -1.848 -7.794 -4.455 1.00 80.12 177 LYS A CA 1
ATOM 1413 C C . LYS A 1 177 ? -3.276 -7.319 -4.189 1.00 80.12 177 LYS A C 1
ATOM 1415 O O . LYS A 1 177 ? -4.080 -7.459 -5.115 1.00 80.12 177 LYS A O 1
ATOM 1420 N N . PRO A 1 178 ? -3.624 -6.781 -2.998 1.00 83.19 178 PRO A N 1
ATOM 1421 C CA . PRO A 1 178 ? -4.983 -6.340 -2.756 1.00 83.19 178 PRO A CA 1
ATOM 1422 C C . PRO A 1 178 ? -5.445 -5.273 -3.724 1.00 83.19 178 PRO A C 1
ATOM 1424 O O . PRO A 1 178 ? -4.695 -4.369 -4.092 1.00 83.19 178 PRO A O 1
ATOM 1427 N N . PHE A 1 179 ? -6.712 -5.387 -4.102 1.00 87.81 179 PHE A N 1
ATOM 1428 C CA . PHE A 1 179 ? -7.408 -4.296 -4.747 1.00 87.81 179 PHE A CA 1
ATOM 1429 C C . PHE A 1 179 ? -7.887 -3.319 -3.681 1.00 87.81 179 PHE A C 1
ATOM 1431 O O . PHE A 1 179 ? -8.452 -3.712 -2.654 1.00 87.81 179 PHE A O 1
ATOM 1438 N N . TRP A 1 180 ? -7.652 -2.052 -3.965 1.00 89.75 180 TRP A N 1
ATOM 1439 C CA . TRP A 1 180 ? -8.171 -0.901 -3.253 1.00 89.75 180 TRP A CA 1
ATOM 1440 C C . TRP A 1 180 ? -9.207 -0.228 -4.139 1.00 89.75 180 TRP A C 1
ATOM 1442 O O . TRP A 1 180 ? -9.141 -0.385 -5.360 1.00 89.75 180 TRP A O 1
ATOM 1452 N N . THR A 1 181 ? -10.157 0.513 -3.575 1.00 90.31 181 THR A N 1
ATOM 1453 C CA . THR A 1 181 ? -11.174 1.178 -4.404 1.00 90.31 181 THR A CA 1
ATOM 1454 C C . THR A 1 181 ? -11.154 2.693 -4.273 1.00 90.31 181 THR A C 1
ATOM 1456 O O . THR A 1 181 ? -11.033 3.239 -3.175 1.00 90.31 181 THR A O 1
ATOM 1459 N N . ARG A 1 182 ? -11.291 3.392 -5.402 1.00 89.88 182 ARG A N 1
ATOM 1460 C CA . ARG A 1 182 ? -11.528 4.841 -5.454 1.00 89.88 182 ARG A CA 1
ATOM 1461 C C . ARG A 1 182 ? -12.936 5.173 -4.937 1.00 89.88 182 ARG A C 1
ATOM 1463 O O . ARG A 1 182 ? -13.752 4.279 -4.696 1.00 89.88 182 ARG A O 1
ATOM 1470 N N . ASP A 1 183 ? -13.241 6.460 -4.792 1.00 83.81 183 ASP A N 1
ATOM 1471 C CA . ASP A 1 183 ? -14.564 6.944 -4.355 1.00 83.81 183 ASP A CA 1
ATOM 1472 C C . ASP A 1 183 ? -15.685 6.553 -5.331 1.00 83.81 183 ASP A C 1
ATOM 1474 O O . ASP A 1 183 ? -16.820 6.320 -4.925 1.00 83.81 183 ASP A O 1
ATOM 1478 N N . ASN A 1 184 ? -15.359 6.431 -6.620 1.00 85.69 184 ASN A N 1
ATOM 1479 C CA . ASN A 1 184 ? -16.274 5.982 -7.671 1.00 85.69 184 ASN A CA 1
ATOM 1480 C C . ASN A 1 184 ? -16.414 4.441 -7.749 1.00 85.69 184 ASN A C 1
ATOM 1482 O O . ASN A 1 184 ? -17.123 3.944 -8.621 1.00 85.69 184 ASN A O 1
ATOM 1486 N N . GLY A 1 185 ? -15.734 3.686 -6.875 1.00 86.88 185 GLY A N 1
ATOM 1487 C CA . GLY A 1 185 ? -15.732 2.219 -6.853 1.00 86.88 185 GLY A CA 1
ATOM 1488 C C . GLY A 1 185 ? -14.714 1.546 -7.784 1.00 86.88 185 GLY A C 1
ATOM 1489 O O . GLY A 1 185 ? -14.583 0.323 -7.750 1.00 86.88 185 GLY A O 1
ATOM 1490 N N . GLU A 1 186 ? -13.968 2.308 -8.588 1.00 88.81 186 GLU A N 1
ATOM 1491 C CA . GLU A 1 186 ? -12.918 1.779 -9.463 1.00 88.81 186 GLU A CA 1
ATOM 1492 C C . GLU A 1 186 ? -11.806 1.111 -8.642 1.00 88.81 186 GLU A C 1
ATOM 1494 O O . GLU A 1 186 ? -11.299 1.683 -7.672 1.00 88.81 186 GLU A O 1
ATOM 1499 N N . LYS A 1 187 ? -11.428 -0.109 -9.032 1.00 89.00 187 LYS A N 1
ATOM 1500 C CA . LYS A 1 187 ? -10.400 -0.909 -8.358 1.00 89.00 187 LYS A CA 1
ATOM 1501 C C . LYS A 1 187 ? -9.007 -0.553 -8.852 1.00 89.00 187 LYS A C 1
ATOM 1503 O O . LYS A 1 187 ? -8.792 -0.411 -10.048 1.00 89.00 187 LYS A O 1
ATOM 1508 N N . TYR A 1 188 ? -8.040 -0.512 -7.947 1.00 88.88 188 TYR A N 1
ATOM 1509 C CA . TYR A 1 188 ? -6.635 -0.294 -8.273 1.00 88.88 188 TYR A CA 1
ATOM 1510 C C . TYR A 1 188 ? -5.708 -1.049 -7.323 1.00 88.88 188 TYR A C 1
ATOM 1512 O O . TYR A 1 188 ? -6.127 -1.539 -6.276 1.00 88.88 188 TYR A O 1
ATOM 1520 N N . ARG A 1 189 ? -4.430 -1.153 -7.688 1.00 85.94 189 ARG A N 1
ATOM 1521 C CA . ARG A 1 189 ? -3.384 -1.756 -6.852 1.00 85.94 189 ARG A CA 1
ATOM 1522 C C . ARG A 1 189 ? -2.310 -0.728 -6.553 1.00 85.94 189 ARG A C 1
ATOM 1524 O O . ARG A 1 189 ? -1.959 0.070 -7.421 1.00 85.94 189 ARG A O 1
ATOM 1531 N N . LEU A 1 190 ? -1.751 -0.780 -5.349 1.00 84.50 190 LEU A N 1
ATOM 1532 C CA . LEU A 1 190 ? -0.552 -0.007 -5.055 1.00 84.50 190 LEU A CA 1
ATOM 1533 C C . LEU A 1 190 ? 0.643 -0.640 -5.768 1.00 84.50 190 LEU A C 1
ATOM 1535 O O . LEU A 1 190 ? 0.877 -1.845 -5.670 1.00 84.50 190 LEU A O 1
ATOM 1539 N N . LYS A 1 191 ? 1.406 0.180 -6.491 1.00 74.44 191 LYS A N 1
ATOM 1540 C CA . LYS A 1 191 ? 2.630 -0.262 -7.174 1.00 74.44 191 LYS A CA 1
ATOM 1541 C C . LYS A 1 191 ? 3.844 -0.227 -6.248 1.00 74.44 191 LYS A C 1
ATOM 1543 O O . LYS A 1 191 ? 4.717 -1.087 -6.346 1.00 74.44 191 LYS A O 1
ATOM 1548 N N . THR A 1 192 ? 3.866 0.716 -5.313 1.00 73.31 192 THR A N 1
ATOM 1549 C CA . THR A 1 192 ? 4.977 0.932 -4.387 1.00 73.31 192 THR A CA 1
ATOM 1550 C C . THR A 1 192 ? 4.470 1.388 -3.019 1.00 73.31 192 THR A C 1
ATOM 1552 O O . THR A 1 192 ? 3.405 1.987 -2.905 1.00 73.31 192 THR A O 1
ATOM 1555 N N . VAL A 1 193 ? 5.223 1.053 -1.972 1.00 78.81 193 VAL A N 1
ATOM 1556 C CA . VAL A 1 193 ? 5.107 1.617 -0.612 1.00 78.81 193 VAL A CA 1
ATOM 1557 C C . VAL A 1 193 ? 6.477 2.095 -0.106 1.00 78.81 193 VAL A C 1
ATOM 1559 O O . VAL A 1 193 ? 6.722 2.247 1.098 1.00 78.81 193 VAL A O 1
ATOM 1562 N N . ASN A 1 194 ? 7.404 2.283 -1.047 1.00 81.12 194 ASN A N 1
ATOM 1563 C CA . ASN A 1 194 ? 8.738 2.790 -0.787 1.00 81.12 194 ASN A CA 1
ATOM 1564 C C . ASN A 1 194 ? 8.695 4.297 -0.518 1.00 81.12 194 ASN A C 1
ATOM 1566 O O . ASN A 1 194 ? 7.670 4.960 -0.655 1.00 81.12 194 ASN A O 1
ATOM 1570 N N . HIS A 1 195 ? 9.839 4.828 -0.105 1.00 81.75 195 HIS A N 1
ATOM 1571 C CA . HIS A 1 195 ? 10.068 6.262 -0.049 1.00 81.75 195 HIS A CA 1
ATOM 1572 C C . HIS A 1 195 ? 10.207 6.826 -1.472 1.00 81.75 195 HIS A C 1
ATOM 1574 O O . HIS A 1 195 ? 10.804 6.165 -2.326 1.00 81.75 195 HIS A O 1
ATOM 1580 N N . ARG A 1 196 ? 9.746 8.060 -1.718 1.00 81.31 196 ARG A N 1
ATOM 1581 C CA . ARG A 1 196 ? 9.789 8.692 -3.053 1.00 81.31 196 ARG A CA 1
ATOM 1582 C C . ARG A 1 196 ? 11.193 8.725 -3.660 1.00 81.31 196 ARG A C 1
ATOM 1584 O O . ARG A 1 196 ? 11.357 8.470 -4.847 1.00 81.31 196 ARG A O 1
ATOM 1591 N N . GLU A 1 197 ? 12.219 8.968 -2.843 1.00 83.38 197 GLU A N 1
ATOM 1592 C CA . GLU A 1 197 ? 13.620 8.920 -3.301 1.00 83.38 197 GLU A CA 1
ATOM 1593 C C . GLU A 1 197 ? 14.035 7.528 -3.803 1.00 83.38 197 GLU A C 1
ATOM 1595 O O . GLU A 1 197 ? 14.798 7.417 -4.760 1.00 83.38 197 GLU A O 1
ATOM 1600 N N . ILE A 1 198 ? 13.539 6.458 -3.171 1.00 84.44 198 ILE A N 1
ATOM 1601 C CA . ILE A 1 198 ? 13.842 5.082 -3.583 1.00 84.44 198 ILE A CA 1
ATOM 1602 C C . ILE A 1 198 ? 13.150 4.779 -4.914 1.00 84.44 198 ILE A C 1
ATOM 1604 O O . ILE A 1 198 ? 13.768 4.185 -5.795 1.00 84.44 198 ILE A O 1
ATOM 1608 N N . ASP A 1 199 ? 11.902 5.213 -5.088 1.00 86.38 199 ASP A N 1
ATOM 1609 C CA . ASP A 1 199 ? 11.176 5.023 -6.347 1.00 86.38 199 ASP A CA 1
ATOM 1610 C C . ASP A 1 199 ? 11.807 5.814 -7.499 1.00 86.38 199 ASP A C 1
ATOM 1612 O O . ASP A 1 199 ? 11.968 5.275 -8.595 1.00 86.38 199 ASP A O 1
ATOM 1616 N N . ALA A 1 200 ? 12.280 7.037 -7.239 1.00 89.00 200 ALA A N 1
ATOM 1617 C CA . ALA A 1 200 ? 13.048 7.814 -8.208 1.00 89.00 200 ALA A CA 1
ATOM 1618 C C . ALA A 1 200 ? 14.348 7.100 -8.625 1.00 89.00 200 ALA A C 1
ATOM 1620 O O . ALA A 1 200 ? 14.674 7.054 -9.813 1.00 89.00 200 ALA A O 1
ATOM 1621 N N . LEU A 1 201 ? 15.064 6.489 -7.672 1.00 89.12 201 LEU A N 1
ATOM 1622 C CA . LEU A 1 201 ? 16.261 5.695 -7.966 1.00 89.12 201 LEU A CA 1
ATOM 1623 C C . LEU A 1 201 ? 15.939 4.420 -8.758 1.00 89.12 201 LEU A C 1
ATOM 1625 O O . LEU A 1 201 ? 16.668 4.104 -9.696 1.00 89.12 201 LEU A O 1
ATOM 1629 N N . TYR A 1 202 ? 14.849 3.709 -8.442 1.00 89.00 202 TYR A N 1
ATOM 1630 C CA . TYR A 1 202 ? 14.393 2.560 -9.238 1.00 89.00 202 TYR A CA 1
ATOM 1631 C C . TYR A 1 202 ? 14.068 2.964 -10.676 1.00 89.00 202 TYR A C 1
ATOM 1633 O O . TYR A 1 202 ? 14.505 2.305 -11.623 1.00 89.00 202 TYR A O 1
ATOM 1641 N N . LYS A 1 203 ? 13.333 4.065 -10.843 1.00 91.69 203 LYS A N 1
ATOM 1642 C CA . LYS A 1 203 ? 12.983 4.606 -12.154 1.00 91.69 203 LYS A CA 1
ATOM 1643 C C . LYS A 1 203 ? 14.232 4.953 -12.964 1.00 91.69 203 LYS A C 1
ATOM 1645 O O . LYS A 1 203 ? 14.326 4.565 -14.129 1.00 91.69 203 LYS A O 1
ATOM 1650 N N . LEU A 1 204 ? 15.203 5.628 -12.344 1.00 91.94 204 LEU A N 1
ATOM 1651 C CA . LEU A 1 204 ? 16.474 5.979 -12.981 1.00 91.94 204 LEU A CA 1
ATOM 1652 C C . LEU A 1 204 ? 17.265 4.728 -13.380 1.00 91.94 204 LEU A C 1
ATOM 1654 O O . LEU A 1 204 ? 17.697 4.620 -14.524 1.00 91.94 204 LEU A O 1
ATOM 1658 N N . GLN A 1 205 ? 17.378 3.755 -12.471 1.00 90.25 205 GLN A N 1
ATOM 1659 C CA . GLN A 1 205 ? 18.057 2.484 -12.722 1.00 90.25 205 GLN A CA 1
ATOM 1660 C C . GLN A 1 205 ? 17.473 1.766 -13.947 1.00 90.25 205 GLN A C 1
ATOM 1662 O O . GLN A 1 205 ? 18.214 1.323 -14.826 1.00 90.25 205 GLN A O 1
ATOM 1667 N N . ILE A 1 206 ? 16.145 1.650 -14.017 1.00 91.06 206 ILE A N 1
ATOM 1668 C CA . ILE A 1 206 ? 15.468 0.981 -15.132 1.00 91.06 206 ILE A CA 1
ATOM 1669 C C . ILE A 1 206 ? 15.656 1.771 -16.429 1.00 91.06 206 ILE A C 1
ATOM 1671 O O . ILE A 1 206 ? 15.951 1.171 -17.463 1.00 91.06 206 ILE A O 1
ATOM 1675 N N . SER A 1 207 ? 15.520 3.099 -16.376 1.00 91.62 207 SER A N 1
ATOM 1676 C CA . SER A 1 207 ? 15.695 3.970 -17.540 1.00 91.62 207 SER A CA 1
ATOM 1677 C C . SER A 1 207 ? 17.099 3.847 -18.138 1.00 91.62 207 SER A C 1
ATOM 1679 O O . SER A 1 207 ? 17.231 3.672 -19.348 1.00 91.62 207 SER A O 1
ATOM 1681 N N . GLU A 1 208 ? 18.145 3.900 -17.309 1.00 91.94 208 GLU A N 1
ATOM 1682 C CA . GLU A 1 208 ? 19.531 3.773 -17.773 1.00 91.94 208 GLU A CA 1
ATOM 1683 C C . GLU A 1 208 ? 19.813 2.387 -18.352 1.00 91.94 208 GLU A C 1
ATOM 1685 O O . GLU A 1 208 ? 20.375 2.284 -19.441 1.00 91.94 208 GLU A O 1
ATOM 1690 N N . ILE A 1 209 ? 19.358 1.320 -17.688 1.00 90.31 209 ILE A N 1
ATOM 1691 C CA . ILE A 1 209 ? 19.518 -0.041 -18.213 1.00 90.31 209 ILE A CA 1
ATOM 1692 C C . ILE A 1 209 ? 18.824 -0.186 -19.570 1.00 90.31 209 ILE A C 1
ATOM 1694 O O . ILE A 1 209 ? 19.409 -0.746 -20.496 1.00 90.31 209 ILE A O 1
ATOM 1698 N N . ALA A 1 210 ? 17.597 0.316 -19.711 1.00 89.06 210 ALA A N 1
ATOM 1699 C CA . ALA A 1 210 ? 16.851 0.206 -20.960 1.00 89.06 210 ALA A CA 1
ATOM 1700 C C . ALA A 1 210 ? 17.492 1.010 -22.106 1.00 89.06 210 ALA A C 1
ATOM 1702 O O . ALA A 1 210 ? 17.430 0.576 -23.260 1.00 89.06 210 ALA A O 1
ATOM 1703 N N . GLN A 1 211 ? 18.100 2.162 -21.794 1.00 88.88 211 GLN A N 1
ATOM 1704 C CA . GLN A 1 211 ? 18.696 3.072 -22.776 1.00 88.88 211 GLN A CA 1
ATOM 1705 C C . GLN A 1 211 ? 20.141 2.707 -23.145 1.00 88.88 211 GLN A C 1
ATOM 1707 O O . GLN A 1 211 ? 20.505 2.760 -24.320 1.00 88.88 211 GLN A O 1
ATOM 1712 N N . PHE A 1 212 ? 20.968 2.370 -22.156 1.00 89.19 212 PHE A N 1
ATOM 1713 C CA . PHE A 1 212 ? 22.415 2.188 -22.308 1.00 89.19 212 PHE A CA 1
ATOM 1714 C C . PHE A 1 212 ? 22.864 0.732 -22.141 1.00 89.19 212 PHE A C 1
ATOM 1716 O O . PHE A 1 212 ? 24.009 0.408 -22.439 1.00 89.19 212 PHE A O 1
ATOM 1723 N N . GLY A 1 213 ? 21.986 -0.158 -21.668 1.00 85.88 213 GLY A N 1
ATOM 1724 C CA . GLY A 1 213 ? 22.324 -1.548 -21.352 1.00 85.88 213 GLY A CA 1
ATOM 1725 C C . GLY A 1 213 ? 23.071 -1.720 -20.026 1.00 85.88 213 GLY A C 1
ATOM 1726 O O . GLY A 1 213 ? 23.338 -2.850 -19.616 1.00 85.88 213 GLY A O 1
ATOM 1727 N N . GLU A 1 214 ? 23.395 -0.631 -19.333 1.00 88.19 214 GLU A N 1
ATOM 1728 C CA . GLU A 1 214 ? 24.098 -0.610 -18.053 1.00 88.19 214 GLU A CA 1
ATOM 1729 C C . GLU A 1 214 ? 23.782 0.669 -17.269 1.00 88.19 214 GLU A C 1
ATOM 1731 O O . GLU A 1 214 ? 23.133 1.577 -17.784 1.00 88.19 214 GLU A O 1
ATOM 1736 N N . LEU A 1 215 ? 24.223 0.718 -16.011 1.00 89.25 215 LEU A N 1
ATOM 1737 C CA . LEU A 1 215 ? 24.092 1.908 -15.175 1.00 89.25 215 LEU A CA 1
ATOM 1738 C C . LEU A 1 215 ? 25.276 2.840 -15.374 1.00 89.25 215 LEU A C 1
ATOM 1740 O O . LEU A 1 215 ? 26.411 2.395 -15.566 1.00 89.25 215 LEU A O 1
ATOM 1744 N N . THR A 1 216 ? 25.025 4.136 -15.235 1.00 90.00 216 THR A N 1
ATOM 1745 C CA . THR A 1 216 ? 26.098 5.107 -15.052 1.00 90.00 216 THR A CA 1
ATOM 1746 C C . THR A 1 216 ? 26.783 4.873 -13.703 1.00 90.00 216 THR A C 1
ATOM 1748 O O . THR A 1 216 ? 26.196 4.329 -12.765 1.00 90.00 216 THR A O 1
ATOM 1751 N N . LYS A 1 217 ? 28.046 5.300 -13.578 1.00 89.94 217 LYS A N 1
ATOM 1752 C CA . LYS A 1 217 ? 28.787 5.177 -12.310 1.00 89.94 217 LYS A CA 1
ATOM 1753 C C . LYS A 1 217 ? 28.096 5.912 -11.164 1.00 89.94 217 LYS A C 1
ATOM 1755 O O . LYS A 1 217 ? 28.051 5.392 -10.060 1.00 89.94 217 LYS A O 1
ATOM 1760 N N . GLU A 1 218 ? 27.540 7.087 -11.446 1.00 90.88 218 GLU A N 1
ATOM 1761 C CA . GLU A 1 218 ? 26.809 7.893 -10.465 1.00 90.88 218 GLU A CA 1
ATOM 1762 C C . GLU A 1 218 ? 25.582 7.141 -9.934 1.00 90.88 218 GLU A C 1
ATOM 1764 O O . GLU A 1 218 ? 25.405 7.012 -8.721 1.00 90.88 218 GLU A O 1
ATOM 1769 N N . THR A 1 219 ? 24.784 6.554 -10.829 1.00 89.56 219 THR A N 1
ATOM 1770 C CA . THR A 1 219 ? 23.624 5.746 -10.442 1.00 89.56 219 THR A CA 1
ATOM 1771 C C . THR A 1 219 ? 24.042 4.461 -9.724 1.00 89.56 219 THR A C 1
ATOM 1773 O O . THR A 1 219 ? 23.427 4.105 -8.720 1.00 89.56 219 THR A O 1
ATOM 1776 N N . GLU A 1 220 ? 25.104 3.772 -10.161 1.00 88.62 220 GLU A N 1
ATOM 1777 C CA . GLU A 1 220 ? 25.617 2.580 -9.465 1.00 88.62 220 GLU A CA 1
ATOM 1778 C C . GLU A 1 220 ? 26.097 2.916 -8.040 1.00 88.62 220 GLU A C 1
ATOM 1780 O O . GLU A 1 220 ? 25.790 2.174 -7.102 1.00 88.62 220 GLU A O 1
ATOM 1785 N N . GLU A 1 221 ? 26.782 4.047 -7.844 1.00 89.56 221 GLU A N 1
ATOM 1786 C CA . GLU A 1 221 ? 27.211 4.539 -6.528 1.00 89.56 221 GLU A CA 1
ATOM 1787 C C . GLU A 1 221 ? 26.012 4.884 -5.631 1.00 89.56 221 GLU A C 1
ATOM 1789 O O . GLU A 1 221 ? 25.945 4.418 -4.487 1.00 89.56 221 GLU A O 1
ATOM 1794 N N . ALA A 1 222 ? 25.026 5.620 -6.154 1.00 87.50 222 ALA A N 1
ATOM 1795 C CA . ALA A 1 222 ? 23.810 5.980 -5.422 1.00 87.50 222 ALA A CA 1
ATOM 1796 C C . ALA A 1 222 ? 22.989 4.742 -5.016 1.00 87.50 222 ALA A C 1
ATOM 1798 O O . ALA A 1 222 ? 22.549 4.620 -3.867 1.00 87.50 222 ALA A O 1
ATOM 1799 N N . VAL A 1 223 ? 22.837 3.782 -5.932 1.00 84.19 223 VAL A N 1
ATOM 1800 C CA . VAL A 1 223 ? 22.161 2.503 -5.678 1.00 84.19 223 VAL A CA 1
ATOM 1801 C C . VAL A 1 223 ? 22.916 1.687 -4.631 1.00 84.19 223 VAL A C 1
ATOM 1803 O O . VAL A 1 223 ? 22.307 1.167 -3.696 1.00 84.19 223 VAL A O 1
ATOM 1806 N N . THR A 1 224 ? 24.244 1.606 -4.736 1.00 82.56 224 THR A N 1
ATOM 1807 C CA . THR A 1 224 ? 25.086 0.854 -3.793 1.00 82.56 224 THR A CA 1
ATOM 1808 C C . THR A 1 224 ? 25.023 1.445 -2.385 1.00 82.56 224 THR A C 1
ATOM 1810 O O . THR A 1 224 ? 24.918 0.699 -1.406 1.00 82.56 224 THR A O 1
ATOM 1813 N N . ALA A 1 225 ? 24.995 2.775 -2.263 1.00 82.25 225 ALA A N 1
ATOM 1814 C CA . ALA A 1 225 ? 24.802 3.454 -0.982 1.00 82.25 225 ALA A CA 1
ATOM 1815 C C . ALA A 1 225 ? 23.463 3.083 -0.312 1.00 82.25 225 ALA A C 1
ATOM 1817 O O . ALA A 1 225 ? 23.355 3.094 0.914 1.00 82.25 225 ALA A O 1
ATOM 1818 N N . LYS A 1 226 ? 22.457 2.692 -1.105 1.00 75.50 226 LYS A N 1
ATOM 1819 C CA . LYS A 1 226 ? 21.132 2.238 -0.656 1.00 75.50 226 LYS A CA 1
ATOM 1820 C C . LYS A 1 226 ? 20.933 0.719 -0.823 1.00 75.50 226 LYS A C 1
ATOM 1822 O O . LYS A 1 226 ? 19.804 0.244 -0.740 1.00 75.50 226 LYS A O 1
ATOM 1827 N N . SER A 1 227 ? 22.015 -0.050 -1.004 1.00 60.88 227 SER A N 1
ATOM 1828 C CA . SER A 1 227 ? 22.051 -1.471 -1.426 1.00 60.88 227 SER A CA 1
ATOM 1829 C C . SER A 1 227 ? 21.172 -2.456 -0.652 1.00 60.88 227 SER A C 1
ATOM 1831 O O . SER A 1 227 ? 20.848 -3.518 -1.179 1.00 60.88 227 SER A O 1
ATOM 1833 N N . ARG A 1 228 ? 20.753 -2.133 0.578 1.00 63.03 228 ARG A N 1
ATOM 1834 C CA . ARG A 1 228 ? 19.769 -2.949 1.310 1.00 63.03 228 ARG A CA 1
ATOM 1835 C C . ARG A 1 228 ? 18.403 -2.985 0.612 1.00 63.03 228 ARG A C 1
ATOM 1837 O O . ARG A 1 228 ? 17.709 -3.986 0.717 1.00 63.03 228 ARG A O 1
ATOM 1844 N N . TRP A 1 229 ? 18.068 -1.937 -0.139 1.00 58.44 229 TRP A N 1
ATOM 1845 C CA . TRP A 1 229 ? 16.747 -1.712 -0.734 1.00 58.44 229 TRP A CA 1
ATOM 1846 C C . TRP A 1 229 ? 16.715 -1.905 -2.250 1.00 58.44 229 TRP A C 1
ATOM 1848 O O . TRP A 1 229 ? 15.647 -2.127 -2.816 1.00 58.44 229 TRP A O 1
ATOM 1858 N N . LEU A 1 230 ? 17.875 -1.807 -2.908 1.00 67.50 230 LEU A N 1
ATOM 1859 C CA . LEU A 1 230 ? 18.017 -1.812 -4.362 1.00 67.50 230 LEU A CA 1
ATOM 1860 C C . LEU A 1 230 ? 19.006 -2.900 -4.785 1.00 67.50 230 LEU A C 1
ATOM 1862 O O . LEU A 1 230 ? 20.178 -2.874 -4.406 1.00 67.50 230 LEU A O 1
ATOM 1866 N N . LYS A 1 231 ? 18.545 -3.855 -5.600 1.00 68.00 231 LYS A N 1
ATOM 1867 C CA . LYS A 1 231 ? 19.416 -4.881 -6.187 1.00 68.00 231 LYS A CA 1
ATOM 1868 C C . LYS A 1 231 ? 19.898 -4.437 -7.563 1.00 68.00 231 LYS A C 1
ATOM 1870 O O . LYS A 1 231 ? 19.108 -4.061 -8.424 1.00 68.00 231 LYS A O 1
ATOM 1875 N N . LEU A 1 232 ? 21.205 -4.535 -7.785 1.00 69.50 232 LEU A N 1
ATOM 1876 C CA . LEU A 1 232 ? 21.796 -4.397 -9.112 1.00 69.50 232 LEU A CA 1
ATOM 1877 C C . LEU A 1 232 ? 21.532 -5.682 -9.898 1.00 69.50 232 LEU A C 1
ATOM 1879 O O . LEU A 1 232 ? 22.158 -6.707 -9.627 1.00 69.50 232 LEU A O 1
ATOM 1883 N N . ASN A 1 233 ? 20.612 -5.639 -10.863 1.00 70.75 233 ASN A N 1
ATOM 1884 C CA . ASN A 1 233 ? 20.421 -6.761 -11.773 1.00 70.75 233 ASN A CA 1
ATOM 1885 C C . ASN A 1 233 ? 21.333 -6.599 -12.998 1.00 70.75 233 ASN A C 1
ATOM 1887 O O . ASN A 1 233 ? 21.177 -5.671 -13.793 1.00 70.75 233 ASN A O 1
ATOM 1891 N N . LYS A 1 234 ? 22.322 -7.489 -13.116 1.00 72.25 234 LYS A N 1
ATOM 1892 C CA . LYS A 1 234 ? 23.285 -7.516 -14.230 1.00 72.25 234 LYS A CA 1
ATOM 1893 C C . LYS A 1 234 ? 22.958 -8.598 -15.266 1.00 72.25 234 LYS A C 1
ATOM 1895 O O . LYS A 1 234 ? 23.738 -8.783 -16.190 1.00 72.25 234 LYS A O 1
ATOM 1900 N N . ASP A 1 235 ? 21.830 -9.288 -15.111 1.00 84.56 235 ASP A N 1
ATOM 1901 C CA . ASP A 1 235 ? 21.382 -10.332 -16.027 1.00 84.56 235 ASP A CA 1
ATOM 1902 C C . ASP A 1 235 ? 21.032 -9.747 -17.407 1.00 84.56 235 ASP A C 1
ATOM 1904 O O . ASP A 1 235 ? 20.265 -8.789 -17.517 1.00 84.56 235 ASP A O 1
ATOM 1908 N N . GLU A 1 236 ? 21.607 -10.319 -18.464 1.00 84.75 236 GLU A N 1
ATOM 1909 C CA . GLU A 1 236 ? 21.402 -9.884 -19.848 1.00 84.75 236 GLU A CA 1
ATOM 1910 C C . GLU A 1 236 ? 19.945 -10.050 -20.300 1.00 84.75 236 GLU A C 1
ATOM 1912 O O . GLU A 1 236 ? 19.402 -9.166 -20.964 1.00 84.75 236 GLU A O 1
ATOM 1917 N N . SER A 1 237 ? 19.280 -11.122 -19.865 1.00 86.12 237 SER A N 1
ATOM 1918 C CA . SER A 1 237 ? 17.870 -11.382 -20.166 1.00 86.12 237 SER A CA 1
ATOM 1919 C C . SER A 1 237 ? 16.965 -10.321 -19.534 1.00 86.12 237 SER A C 1
ATOM 1921 O O . SER A 1 237 ? 16.053 -9.809 -20.181 1.00 86.12 237 SER A O 1
ATOM 1923 N N . TYR A 1 238 ? 17.279 -9.892 -18.309 1.00 87.69 238 TYR A N 1
ATOM 1924 C CA . TYR A 1 238 ? 16.568 -8.799 -17.645 1.00 87.69 238 TYR A CA 1
ATOM 1925 C C . TYR A 1 238 ? 16.771 -7.458 -18.363 1.00 87.69 238 TYR A C 1
ATOM 1927 O O . TYR A 1 238 ? 15.828 -6.683 -18.517 1.00 87.69 238 TYR A O 1
ATOM 1935 N N . ARG A 1 239 ? 17.989 -7.180 -18.839 1.00 88.62 239 ARG A N 1
ATOM 1936 C CA . ARG A 1 239 ? 18.291 -5.956 -19.600 1.00 88.62 239 ARG A CA 1
ATOM 1937 C C . ARG A 1 239 ? 17.541 -5.920 -20.932 1.00 88.62 239 ARG A C 1
ATOM 1939 O O . ARG A 1 239 ? 16.948 -4.895 -21.266 1.00 88.62 239 ARG A O 1
ATOM 1946 N N . ALA A 1 240 ? 17.530 -7.040 -21.658 1.00 89.12 240 ALA A N 1
ATOM 1947 C CA . ALA A 1 240 ? 16.774 -7.189 -22.899 1.00 89.12 240 ALA A CA 1
ATOM 1948 C C . ALA A 1 240 ? 15.270 -6.986 -22.662 1.00 89.12 240 ALA A C 1
ATOM 1950 O O . ALA A 1 240 ? 14.647 -6.177 -23.351 1.00 89.12 240 ALA A O 1
ATOM 1951 N N . PHE A 1 241 ? 14.726 -7.623 -21.618 1.00 92.69 241 PHE A N 1
ATOM 1952 C CA . PHE A 1 241 ? 13.342 -7.435 -21.186 1.00 92.69 241 PHE A CA 1
ATOM 1953 C C . PHE A 1 241 ? 13.008 -5.955 -20.957 1.00 92.69 241 PHE A C 1
ATOM 1955 O O . PHE A 1 241 ? 12.025 -5.458 -21.501 1.00 92.69 241 PHE A O 1
ATOM 1962 N N . LEU A 1 242 ? 13.833 -5.226 -20.196 1.00 92.31 242 LEU A N 1
ATOM 1963 C CA . LEU A 1 242 ? 13.592 -3.807 -19.922 1.00 92.31 242 LEU A CA 1
ATOM 1964 C C . LEU A 1 242 ? 13.644 -2.948 -21.190 1.00 92.31 242 LEU A C 1
ATOM 1966 O O . LEU A 1 242 ? 12.795 -2.076 -21.365 1.00 92.31 242 LEU A O 1
ATOM 1970 N N . SER A 1 243 ? 14.604 -3.197 -22.086 1.00 90.94 243 SER A N 1
ATOM 1971 C CA . SER A 1 243 ? 14.696 -2.463 -23.354 1.00 90.94 243 SER A CA 1
ATOM 1972 C C . SER A 1 243 ? 13.435 -2.646 -24.203 1.00 90.94 243 SER A C 1
ATOM 1974 O O . SER A 1 243 ? 12.896 -1.672 -24.732 1.00 90.94 243 SER A O 1
ATOM 1976 N N . ASP A 1 244 ? 12.923 -3.872 -24.303 1.00 93.56 244 ASP A N 1
ATOM 1977 C CA . ASP A 1 244 ? 11.731 -4.157 -25.101 1.00 93.56 244 ASP A CA 1
ATOM 1978 C C . ASP A 1 244 ? 10.441 -3.692 -24.427 1.00 93.56 244 ASP A C 1
ATOM 1980 O O . ASP A 1 244 ? 9.565 -3.152 -25.110 1.00 93.56 244 ASP A O 1
ATOM 1984 N N . MET A 1 245 ? 10.352 -3.784 -23.097 1.00 94.50 245 MET A N 1
ATOM 1985 C CA . MET A 1 245 ? 9.255 -3.184 -22.338 1.00 94.50 245 MET A CA 1
ATOM 1986 C C . MET A 1 245 ? 9.183 -1.678 -22.574 1.00 94.50 245 MET A C 1
ATOM 1988 O O . MET A 1 245 ? 8.105 -1.174 -22.869 1.00 94.50 245 MET A O 1
ATOM 1992 N N . MET A 1 246 ? 10.309 -0.962 -22.535 1.00 93.44 246 MET A N 1
ATOM 1993 C CA . MET A 1 246 ? 10.321 0.488 -22.765 1.00 93.44 246 MET A CA 1
ATOM 1994 C C . MET A 1 246 ? 9.963 0.883 -24.204 1.00 93.44 246 MET A C 1
ATOM 1996 O O . MET A 1 246 ? 9.424 1.968 -24.419 1.00 93.44 246 MET A O 1
ATOM 2000 N N . LYS A 1 247 ? 10.215 0.018 -25.195 1.00 91.31 247 LYS A N 1
ATOM 2001 C CA . LYS A 1 247 ? 9.787 0.250 -26.588 1.00 91.31 247 LYS A CA 1
ATOM 2002 C C . LYS A 1 247 ? 8.294 -0.006 -26.785 1.00 91.31 247 LYS A C 1
ATOM 2004 O O . LYS A 1 247 ? 7.631 0.772 -27.466 1.00 91.31 247 LYS A O 1
ATOM 2009 N N . ARG A 1 248 ? 7.776 -1.114 -26.240 1.00 92.81 248 ARG A N 1
ATOM 2010 C CA . ARG A 1 248 ? 6.376 -1.546 -26.426 1.00 92.81 248 ARG A CA 1
ATOM 2011 C C . ARG A 1 248 ? 5.412 -0.790 -25.521 1.00 92.81 248 ARG A C 1
ATOM 2013 O O . ARG A 1 248 ? 4.293 -0.498 -25.923 1.00 92.81 248 ARG A O 1
ATOM 2020 N N . CYS A 1 249 ? 5.869 -0.450 -24.323 1.00 93.44 249 CYS A N 1
ATOM 2021 C CA . CYS A 1 249 ? 5.099 0.196 -23.276 1.00 93.44 249 CYS A CA 1
ATOM 2022 C C . CYS A 1 249 ? 5.884 1.393 -22.698 1.00 93.44 249 CYS A C 1
ATOM 202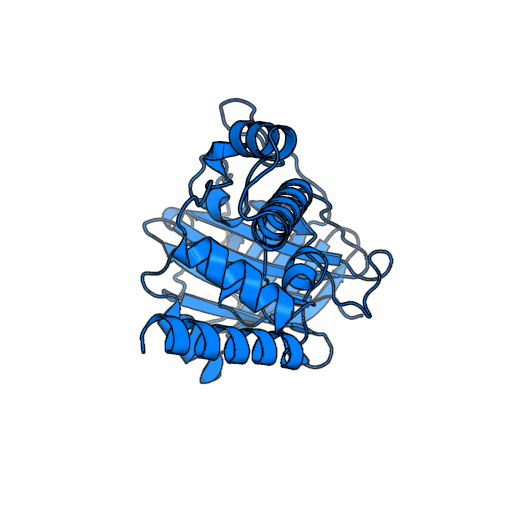4 O O . CYS A 1 249 ? 6.389 1.316 -21.577 1.00 93.44 249 CYS A O 1
ATOM 2026 N N . PRO A 1 250 ? 5.990 2.525 -23.425 1.00 87.56 250 PRO A N 1
ATOM 2027 C CA . PRO A 1 250 ? 6.799 3.673 -22.991 1.00 87.56 250 PRO A CA 1
ATOM 2028 C C . PRO A 1 250 ? 6.375 4.277 -21.643 1.00 87.56 250 PRO A C 1
ATOM 2030 O O . PRO A 1 250 ? 7.203 4.848 -20.940 1.00 87.56 250 PRO A O 1
ATOM 2033 N N . PHE A 1 251 ? 5.105 4.109 -21.263 1.00 89.75 251 PHE A N 1
ATOM 2034 C CA . PHE A 1 251 ? 4.546 4.543 -19.979 1.00 89.75 251 PHE A CA 1
ATOM 2035 C C . PHE A 1 251 ? 4.807 3.551 -18.832 1.00 89.75 251 PHE A C 1
ATOM 2037 O O . PHE A 1 251 ? 4.310 3.742 -17.728 1.00 89.75 251 PHE A O 1
ATOM 2044 N N . TYR A 1 252 ? 5.580 2.478 -19.046 1.00 91.19 252 TYR A N 1
ATOM 2045 C CA . TYR A 1 252 ? 5.903 1.500 -17.998 1.00 91.19 252 TYR A CA 1
ATOM 2046 C C . TYR A 1 252 ? 6.497 2.165 -16.744 1.00 91.19 252 TYR A C 1
ATOM 2048 O O . TYR A 1 252 ? 6.172 1.785 -15.618 1.00 91.19 252 TYR A O 1
ATOM 2056 N N . LEU A 1 253 ? 7.327 3.195 -16.940 1.00 92.25 253 LEU A N 1
ATOM 2057 C CA . LEU A 1 253 ? 7.947 3.945 -15.848 1.00 92.25 253 LEU A CA 1
ATOM 2058 C C . LEU A 1 253 ? 6.999 4.914 -15.134 1.00 92.25 253 LEU A C 1
ATOM 2060 O O . LEU A 1 253 ? 7.324 5.335 -14.025 1.00 92.25 253 LEU A O 1
ATOM 2064 N N . ASP A 1 254 ? 5.828 5.221 -15.698 1.00 91.81 254 ASP A N 1
ATOM 2065 C CA . ASP A 1 254 ? 4.827 6.071 -15.041 1.00 91.81 254 ASP A CA 1
ATOM 2066 C C . ASP A 1 254 ? 4.333 5.437 -13.731 1.00 91.81 254 ASP A C 1
ATOM 2068 O O . ASP A 1 254 ? 3.899 6.148 -12.828 1.00 91.81 254 ASP A O 1
ATOM 2072 N N . ALA A 1 255 ? 4.454 4.109 -13.586 1.00 88.56 255 ALA A N 1
ATOM 2073 C CA . ALA A 1 255 ? 4.116 3.381 -12.361 1.00 88.56 255 ALA A CA 1
ATOM 2074 C C . ALA A 1 255 ? 4.929 3.817 -11.125 1.00 88.56 255 ALA A C 1
ATOM 2076 O O . ALA A 1 255 ? 4.554 3.463 -10.006 1.00 88.56 255 ALA A O 1
ATOM 2077 N N . PHE A 1 256 ? 6.044 4.532 -11.324 1.00 90.44 256 PHE A N 1
ATOM 2078 C CA . PHE A 1 256 ? 6.856 5.119 -10.253 1.00 90.44 256 PHE A CA 1
ATOM 2079 C C . PHE A 1 256 ? 6.458 6.562 -9.916 1.00 90.44 256 PHE A C 1
ATOM 2081 O O . PHE A 1 256 ? 6.840 7.055 -8.860 1.00 90.44 256 PHE A O 1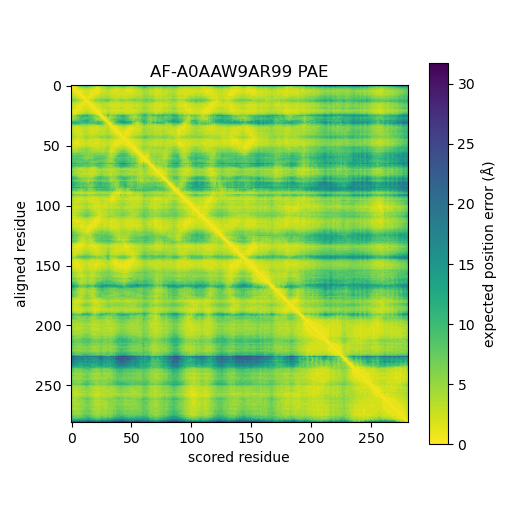
ATOM 2088 N N . ASP A 1 257 ? 5.694 7.231 -10.783 1.00 90.56 257 ASP A N 1
ATOM 2089 C CA . ASP A 1 257 ? 5.283 8.628 -10.593 1.00 90.56 257 ASP A CA 1
ATOM 2090 C C . ASP A 1 257 ? 3.812 8.760 -10.188 1.00 90.56 257 ASP A C 1
ATOM 2092 O O . ASP A 1 257 ? 3.428 9.717 -9.515 1.00 90.56 257 ASP A O 1
ATOM 2096 N N . ARG A 1 258 ? 2.976 7.813 -10.619 1.00 92.44 258 ARG A N 1
ATOM 2097 C CA . ARG A 1 258 ? 1.533 7.815 -10.385 1.00 92.44 258 ARG A CA 1
ATOM 2098 C C . ARG A 1 258 ? 0.965 6.403 -10.305 1.00 92.44 258 ARG A C 1
ATOM 2100 O O . ARG A 1 258 ? 1.560 5.429 -10.767 1.00 92.44 258 ARG A O 1
ATOM 2107 N N . ILE A 1 259 ? -0.241 6.301 -9.762 1.00 91.56 259 ILE A N 1
ATOM 2108 C CA . ILE A 1 259 ? -1.049 5.094 -9.906 1.00 91.56 259 ILE A CA 1
ATOM 2109 C C . ILE A 1 259 ? -1.533 5.013 -11.357 1.00 91.56 259 ILE A C 1
ATOM 2111 O O . ILE A 1 259 ? -2.016 5.990 -11.938 1.00 91.56 259 ILE A O 1
ATOM 2115 N N . LEU A 1 260 ? -1.369 3.829 -11.940 1.00 89.56 260 LEU A N 1
ATOM 2116 C CA . LEU A 1 260 ? -1.852 3.511 -13.277 1.00 89.56 260 LEU A CA 1
ATOM 2117 C C . LEU A 1 260 ? -3.323 3.098 -13.236 1.00 89.56 260 LEU A C 1
ATOM 2119 O O . LEU A 1 260 ? -3.756 2.445 -12.281 1.00 89.56 260 LEU A O 1
ATOM 2123 N N . THR A 1 261 ? -4.070 3.413 -14.291 1.00 87.94 261 THR A N 1
ATOM 2124 C CA . THR A 1 261 ? -5.445 2.924 -14.443 1.00 87.94 261 THR A CA 1
ATOM 2125 C C . THR A 1 261 ? -5.463 1.397 -14.642 1.00 87.94 261 THR A C 1
ATOM 2127 O O . THR A 1 261 ? -4.426 0.779 -14.948 1.00 87.94 261 THR A O 1
ATOM 2130 N N . PRO A 1 262 ? -6.624 0.741 -14.472 1.00 84.38 262 PRO A N 1
ATOM 2131 C CA . PRO A 1 262 ? -6.781 -0.681 -14.768 1.00 84.38 262 PRO A CA 1
ATOM 2132 C C . PRO A 1 262 ? -6.389 -1.043 -16.205 1.00 84.38 262 PRO A C 1
ATOM 2134 O O . PRO A 1 262 ? -5.732 -2.062 -16.424 1.00 84.38 262 PRO A O 1
ATOM 2137 N N . GLU A 1 263 ? -6.739 -0.203 -17.179 1.00 88.69 263 GLU A N 1
ATOM 2138 C CA . GLU A 1 263 ? -6.415 -0.402 -18.593 1.00 88.69 263 GLU A CA 1
ATOM 2139 C C . GLU A 1 263 ? -4.906 -0.326 -18.832 1.00 88.69 263 GLU A C 1
ATOM 2141 O O . GLU A 1 263 ? -4.344 -1.203 -19.486 1.00 88.69 263 GLU A O 1
ATOM 2146 N N . GLU A 1 264 ? -4.234 0.672 -18.255 1.00 90.75 264 GLU A N 1
ATOM 2147 C CA . GLU A 1 264 ? -2.776 0.814 -18.346 1.00 90.75 264 GLU A CA 1
ATOM 2148 C C . GLU A 1 264 ? -2.054 -0.373 -17.704 1.00 90.75 264 GLU A C 1
ATOM 2150 O O . GLU A 1 264 ? -1.100 -0.914 -18.267 1.00 90.75 264 GLU A O 1
ATOM 2155 N N . SER A 1 265 ? -2.536 -0.825 -16.543 1.00 88.75 265 SER A N 1
ATOM 2156 C CA . SER A 1 265 ? -1.991 -2.008 -15.873 1.00 88.75 265 SER A CA 1
ATOM 2157 C C . SER A 1 265 ? -2.160 -3.265 -16.726 1.00 88.75 265 SER A C 1
ATOM 2159 O O . SER A 1 265 ? -1.220 -4.050 -16.848 1.00 88.75 265 SER A O 1
ATOM 2161 N N . LYS A 1 266 ? -3.325 -3.433 -17.361 1.00 89.44 266 LYS A N 1
ATOM 2162 C CA . LYS A 1 266 ? -3.600 -4.565 -18.250 1.00 89.44 266 LYS A CA 1
ATOM 2163 C C . LYS A 1 266 ? -2.684 -4.564 -19.476 1.00 89.44 266 LYS A C 1
ATOM 2165 O O . LYS A 1 266 ? -2.165 -5.617 -19.833 1.00 89.44 266 LYS A O 1
ATOM 2170 N N . LEU A 1 267 ? -2.444 -3.400 -20.079 1.00 92.38 267 LEU A N 1
ATOM 2171 C CA . LEU A 1 267 ? -1.520 -3.265 -21.209 1.00 92.38 267 LEU A CA 1
ATOM 2172 C C . LEU A 1 267 ? -0.086 -3.655 -20.823 1.00 92.38 267 LEU A C 1
ATOM 2174 O O . LEU A 1 267 ? 0.573 -4.383 -21.566 1.00 92.38 267 LEU A O 1
ATOM 2178 N N . ILE A 1 268 ? 0.389 -3.234 -19.644 1.00 91.75 268 ILE A N 1
ATOM 2179 C CA . ILE A 1 268 ? 1.702 -3.658 -19.129 1.00 91.75 268 ILE A CA 1
ATOM 2180 C C . ILE A 1 268 ? 1.760 -5.181 -18.981 1.00 91.75 268 ILE A C 1
ATOM 2182 O O . ILE A 1 268 ? 2.742 -5.791 -19.407 1.00 91.75 268 ILE A O 1
ATOM 2186 N N . ASP A 1 269 ? 0.727 -5.799 -18.405 1.00 90.75 269 ASP A N 1
ATOM 2187 C CA . ASP A 1 269 ? 0.679 -7.250 -18.200 1.00 90.75 269 ASP A CA 1
ATOM 2188 C C . ASP A 1 269 ? 0.679 -8.020 -19.534 1.00 90.75 269 ASP A C 1
ATOM 2190 O O . ASP A 1 269 ? 1.379 -9.026 -19.672 1.00 90.75 269 ASP A O 1
ATOM 2194 N N . GLU A 1 270 ? -0.078 -7.548 -20.528 1.00 94.31 270 GLU A N 1
ATOM 2195 C CA . GLU A 1 270 ? -0.127 -8.126 -21.877 1.00 94.31 270 GLU A CA 1
ATOM 2196 C C . GLU A 1 270 ? 1.237 -8.041 -22.578 1.00 94.31 270 GLU A C 1
ATOM 2198 O O . GLU A 1 270 ? 1.732 -9.049 -23.091 1.00 94.31 270 GLU A O 1
ATOM 2203 N N . HIS A 1 271 ? 1.889 -6.874 -22.544 1.00 95.06 271 HIS A N 1
ATOM 2204 C CA . HIS A 1 271 ? 3.224 -6.706 -23.122 1.00 95.06 271 HIS A CA 1
ATOM 2205 C C . HIS A 1 271 ? 4.289 -7.525 -22.389 1.00 95.06 271 HIS A C 1
ATOM 2207 O O . HIS A 1 271 ? 5.138 -8.132 -23.040 1.00 95.06 271 HIS A O 1
ATOM 2213 N N . THR A 1 272 ? 4.211 -7.599 -21.059 1.00 92.94 272 THR A N 1
ATOM 2214 C CA . THR A 1 272 ? 5.124 -8.405 -20.238 1.00 92.94 272 THR A CA 1
ATOM 2215 C C . THR A 1 272 ? 5.049 -9.877 -20.636 1.00 92.94 272 THR A C 1
ATOM 2217 O O . THR A 1 272 ? 6.084 -10.498 -20.870 1.00 92.94 272 THR A O 1
ATOM 2220 N N . LYS A 1 273 ? 3.837 -10.435 -20.766 1.00 93.25 273 LYS A N 1
ATOM 2221 C CA . LYS A 1 273 ? 3.640 -11.833 -21.187 1.00 93.25 273 LYS A CA 1
ATOM 2222 C C . LYS A 1 273 ? 4.202 -12.094 -22.579 1.00 93.25 273 LYS A C 1
ATOM 2224 O O . LYS A 1 273 ? 4.951 -13.049 -22.740 1.00 93.25 273 LYS A O 1
ATOM 2229 N N . ALA A 1 274 ? 3.900 -11.222 -23.542 1.00 93.50 274 ALA A N 1
ATOM 2230 C CA . ALA A 1 274 ? 4.384 -11.373 -24.911 1.00 93.50 274 ALA A CA 1
ATOM 2231 C C . ALA A 1 274 ? 5.922 -11.406 -24.985 1.00 93.50 274 ALA A C 1
ATOM 2233 O O . ALA A 1 274 ? 6.483 -12.266 -25.653 1.00 93.50 274 ALA A O 1
ATOM 2234 N N . ILE A 1 275 ? 6.613 -10.518 -24.259 1.00 93.88 275 ILE A N 1
ATOM 2235 C CA . ILE A 1 275 ? 8.086 -10.506 -24.235 1.00 93.88 275 ILE A CA 1
ATOM 2236 C C . ILE A 1 275 ? 8.634 -11.781 -23.585 1.00 93.88 275 ILE A C 1
ATOM 2238 O O . ILE A 1 275 ? 9.560 -12.384 -24.117 1.00 93.88 275 ILE A O 1
ATOM 2242 N N . ILE A 1 276 ? 8.066 -12.213 -22.454 1.00 90.56 276 ILE A N 1
ATOM 2243 C CA . ILE A 1 276 ? 8.505 -13.441 -21.773 1.00 90.56 276 ILE A CA 1
ATOM 2244 C C . ILE A 1 276 ? 8.330 -14.661 -22.690 1.00 90.56 276 ILE A C 1
ATOM 2246 O O . ILE A 1 276 ? 9.230 -15.494 -22.771 1.00 90.56 276 ILE A O 1
ATOM 2250 N N . GLU A 1 277 ? 7.206 -14.765 -23.400 1.00 91.88 277 GLU A N 1
ATOM 2251 C CA . GLU A 1 277 ? 6.958 -15.843 -24.365 1.00 91.88 277 GLU A CA 1
ATOM 2252 C C . GLU A 1 277 ? 7.978 -15.828 -25.513 1.00 91.88 277 GLU A C 1
ATOM 2254 O O . GLU A 1 277 ? 8.519 -16.876 -25.852 1.00 91.88 277 GLU A O 1
ATOM 2259 N N . GLU A 1 278 ? 8.308 -14.654 -26.059 1.00 90.81 278 GLU A N 1
ATOM 2260 C CA . GLU A 1 278 ? 9.329 -14.500 -27.106 1.00 90.81 278 GLU A CA 1
ATOM 2261 C C . GLU A 1 278 ? 10.748 -14.839 -26.626 1.00 90.81 278 GLU A C 1
ATOM 2263 O O . GLU A 1 278 ? 11.565 -15.314 -27.408 1.00 90.81 278 GLU A O 1
ATOM 2268 N N . MET A 1 279 ? 11.056 -14.614 -25.346 1.00 85.94 279 MET A N 1
ATOM 2269 C CA . MET A 1 279 ? 12.354 -14.965 -24.759 1.00 85.94 279 MET A CA 1
ATOM 2270 C C . MET A 1 279 ? 12.508 -16.470 -24.484 1.00 85.94 279 MET A C 1
ATOM 2272 O O . MET A 1 279 ? 13.633 -16.946 -24.321 1.00 85.94 279 MET A O 1
ATOM 2276 N N . HIS A 1 280 ? 11.398 -17.209 -24.386 1.00 80.31 280 HIS A N 1
ATOM 2277 C CA . HIS A 1 280 ? 11.374 -18.641 -24.067 1.00 80.31 280 HIS A CA 1
ATOM 2278 C C . HIS A 1 280 ? 10.946 -19.548 -25.235 1.00 80.31 280 HIS A C 1
ATO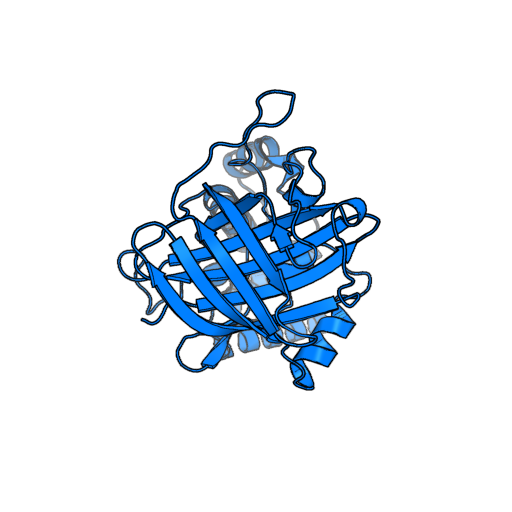M 2280 O O . HIS A 1 280 ? 11.017 -20.772 -25.085 1.00 80.31 280 HIS A O 1
ATOM 2286 N N . GLY A 1 281 ? 10.497 -18.975 -26.355 1.00 62.56 281 GLY A N 1
ATOM 2287 C CA . GLY A 1 281 ? 10.183 -19.670 -27.611 1.00 62.56 281 GLY A CA 1
ATOM 2288 C C . GLY A 1 281 ? 11.380 -19.786 -28.544 1.00 62.56 281 GLY A C 1
ATOM 2289 O O . GLY A 1 281 ? 11.448 -20.816 -29.252 1.00 62.56 281 GLY A O 1
#

Mean predicted aligned error: 5.95 Å

Radius of gyration: 19.86 Å; Cα contacts (8 Å, |Δi|>4): 511; chains: 1; bounding box: 48×39×57 Å

Foldseek 3Di:
DAWWKKWKWADDPQKIKIKIKIKDFPAAQALKFKWWWKKFDPDQFKIKIKTFSDTDAWAAPVRDGCSQDFLLCVVVDRTFDADDDPDQGMWTGMKMWYFAFAAPPDDPNGMTIIIIIHMYGNVNHNDDHPRIWMWIFPDWDDDDGIIITMIGTDPDPVVVVLRVVPVPDGSVCSQASDWDADPVRATFGQLGRHGLVVLVLVLQQLVCLLVPVHDDPVSVVVCVVSVVRHDDDNDSLVSVLSNQLCVQQVCPSVSSRHTDHPVSVVSSVVSSVVSVVVVVD

Nearest PDB structures (foldseek):
  3but-assembly1_A-2  TM=3.342E-01  e=8.470E+00  Archaeoglobus fulgidus DSM 4304
  3agc-assembly1_A  TM=1.473E-01  e=3.616E+00  Arabidopsis thaliana
  1exh-assembly1_A  TM=2.080E-01  e=3.416E+00  Cellulomonas fimi
  8okh-assembly1_B  TM=1.947E-01  e=3.416E+00  Bdellovibrio bacteriovorus HD100

Secondary structure (DSSP, 8-state):
---EEEEEEEEETTEEEEEEEEEESS---TT-EEEEEEEEE-SSSEEEEEEEEEEE----TT---GGGS-TTTGGGSTT--------TTEEEEEEEEEE----TT--TTT-EEEEEEEEEEGGG-SSPPPSEEEEEEEEEEEETTEEEEEEEE---HHHHHHHHHHTT--TTHHHHSS-EE-TT--EE-----S-HHHHHHHHHHHHHHHHHSS--HHHHHHHHHTTTT------HHHHHHHHHHHHH-GGGGGGGTSPPPHHHHHHHHHHHHHHHHHHH-

pLDDT: mean 86.64, std 7.32, range [58.44, 98.0]